Protein AF-A0A661NWS9-F1 (afdb_monomer_lite)

Foldseek 3Di:
DEAEFECADPVRHGDALVVRVVSVVVCLVVVDAHYEYEHAQRAQAQAPDAHPVRAEHEYEYENYHEQARANPEARYEYAYPEEYAYNHNHQPAHYEYHHLYEYYAQACPLHAAHEYFHNAEYEAQHLANQAYDPVYHGYEYEHCAAYAHQHNALAAEHEYEQQRPPPAPPQARYHAAYNHNHAFYKYKYFAHHDRYDPQKDKAQDDPVNLVVCLVVVCVSCVSNVNNVCNVVSNPSVRMIMIGGDHPVVVVVVVVVDDDPVCCVVPPQPVCPHPPRD

Radius of gyration: 21.02 Å; chains: 1; bounding box: 58×48×51 Å

Secondary structure (DSSP, 8-state):
-EEEEESB-TTSPBPPHHHHHHHHHHHHHTT--EEEEE-SS-SSTTSS---TT-PPPEEEEES--TTTTTTPBTT-EEEESS-B-TTTTTT-EEEEEEESS-B-TTTTTT--EEEEEESS-B-TTTTTT----TTSPPPEEEESS---TTTTTT-EEEEEEE--TT-TTSS-SSPTTTTTT--EEEEEEES------TTEEEEE--HHHHHHHHHHHHHHHHHTT-GGGHHHHT-GGGEEEEEEPPHHHHHHHHTTSPPHHHHIIIIITTTTGGG--

Structure (mmCIF, N/CA/C/O backbone):
data_AF-A0A661NWS9-F1
#
_entry.id   AF-A0A661NWS9-F1
#
loop_
_atom_site.group_PDB
_atom_site.id
_atom_site.type_symbol
_atom_site.label_atom_id
_atom_site.label_alt_id
_atom_site.label_comp_id
_atom_site.label_asym_id
_atom_site.label_entity_id
_atom_site.label_seq_id
_atom_site.pdbx_PDB_ins_code
_atom_site.Cartn_x
_atom_site.Cartn_y
_atom_site.Cartn_z
_atom_site.occupancy
_atom_site.B_iso_or_equiv
_atom_site.auth_seq_id
_atom_site.auth_comp_id
_atom_site.auth_asym_id
_atom_site.auth_atom_id
_atom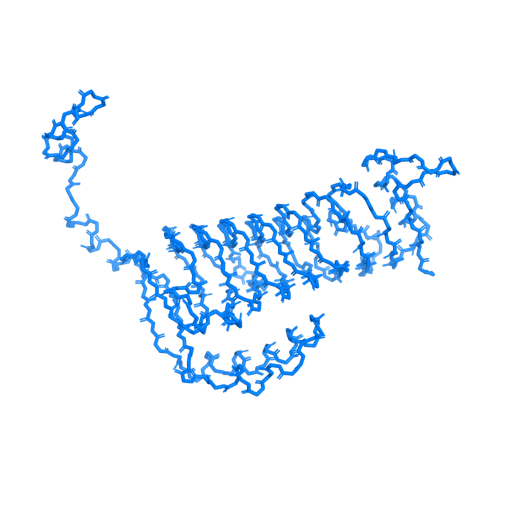_site.pdbx_PDB_model_num
ATOM 1 N N . MET A 1 1 ? -17.460 -9.041 21.454 1.00 76.25 1 MET A N 1
ATOM 2 C CA . MET A 1 1 ? -18.482 -8.194 20.793 1.00 76.25 1 MET A CA 1
ATOM 3 C C . MET A 1 1 ? -17.717 -7.182 19.938 1.00 76.25 1 MET A C 1
ATOM 5 O O . MET A 1 1 ? -16.500 -7.270 19.906 1.00 76.25 1 MET A O 1
ATOM 9 N N . THR A 1 2 ? -18.353 -6.284 19.183 1.00 93.25 2 THR A N 1
ATOM 10 C CA . THR A 1 2 ? -17.597 -5.212 18.501 1.00 93.25 2 THR A CA 1
ATOM 11 C C . THR A 1 2 ? -17.489 -4.011 19.434 1.00 93.25 2 THR A C 1
ATOM 13 O O . THR A 1 2 ? -18.512 -3.439 19.819 1.00 93.25 2 THR A O 1
ATOM 16 N N . ALA A 1 3 ? -16.269 -3.632 19.811 1.00 97.00 3 ALA A N 1
ATOM 17 C CA . ALA A 1 3 ? -16.003 -2.470 20.647 1.00 97.00 3 ALA A CA 1
ATOM 18 C C . ALA A 1 3 ? -16.140 -1.185 19.820 1.00 97.00 3 ALA A C 1
ATOM 20 O O . ALA A 1 3 ? -15.437 -0.993 18.829 1.00 97.00 3 ALA A O 1
ATOM 21 N N . LYS A 1 4 ? -17.043 -0.291 20.228 1.00 98.12 4 LYS A N 1
ATOM 22 C CA . LYS A 1 4 ? -17.257 1.003 19.566 1.00 98.12 4 LYS A CA 1
ATOM 23 C C . LYS A 1 4 ? -16.515 2.096 20.320 1.00 98.12 4 LYS A C 1
ATOM 25 O O . LYS A 1 4 ? -16.783 2.308 21.499 1.00 98.12 4 LYS A O 1
ATOM 30 N N . ILE A 1 5 ? -15.606 2.783 19.639 1.00 97.88 5 ILE A N 1
ATOM 31 C CA . ILE A 1 5 ? -14.746 3.819 20.216 1.00 97.88 5 ILE A CA 1
ATOM 32 C C . ILE A 1 5 ? -14.924 5.109 19.417 1.00 97.88 5 ILE A C 1
ATOM 34 O O . ILE A 1 5 ? -14.807 5.128 18.189 1.00 97.88 5 ILE A O 1
ATOM 38 N N . SER A 1 6 ? -15.215 6.197 20.127 1.00 98.06 6 SER A N 1
ATOM 39 C CA . SER A 1 6 ? -15.390 7.526 19.545 1.00 98.06 6 SER A CA 1
ATOM 40 C C . SER A 1 6 ? -14.208 8.416 19.899 1.00 98.06 6 SER A C 1
ATOM 42 O O . SER A 1 6 ? -13.794 8.501 21.052 1.00 98.06 6 SER A O 1
ATOM 44 N N . GLY A 1 7 ? -13.705 9.144 18.909 1.00 98.06 7 GLY A N 1
ATOM 45 C CA . GLY A 1 7 ? -12.737 10.223 19.070 1.00 98.06 7 GLY A CA 1
ATOM 46 C C . GLY A 1 7 ? -13.323 11.507 19.659 1.00 98.06 7 GLY A C 1
ATOM 47 O O . GLY A 1 7 ? -12.673 12.547 19.581 1.00 98.06 7 GLY A O 1
ATOM 48 N N . PHE A 1 8 ? -14.531 11.451 20.218 1.00 98.25 8 PHE A N 1
ATOM 49 C CA . PHE A 1 8 ? -15.234 12.564 20.846 1.00 98.25 8 PHE A CA 1
ATOM 50 C C . PHE A 1 8 ? -15.777 12.129 22.205 1.00 98.25 8 PHE A C 1
ATOM 52 O O . PHE A 1 8 ? -16.250 11.000 22.345 1.00 98.25 8 PHE A O 1
ATOM 59 N N . ASN A 1 9 ? -15.723 13.025 23.188 1.00 96.56 9 ASN A N 1
ATOM 60 C CA . ASN A 1 9 ? -16.345 12.816 24.496 1.00 96.56 9 ASN A CA 1
ATOM 61 C C . ASN A 1 9 ? -17.853 13.140 24.477 1.00 96.56 9 ASN A C 1
ATOM 63 O O . ASN A 1 9 ? -18.394 13.562 23.454 1.00 96.56 9 ASN A O 1
ATOM 67 N N . ASP A 1 10 ? -18.523 12.998 25.625 1.00 94.94 10 ASP A N 1
ATOM 68 C CA . ASP A 1 10 ? -19.970 13.239 25.770 1.00 94.94 10 ASP A CA 1
ATOM 69 C C . ASP A 1 10 ? -20.393 14.687 25.458 1.00 94.94 10 ASP A C 1
ATOM 71 O O . ASP A 1 10 ? -21.530 14.939 25.064 1.00 94.94 10 ASP A O 1
ATOM 75 N N . SER A 1 11 ? -19.465 15.642 25.575 1.00 96.69 11 SER A N 1
ATOM 76 C CA . SER A 1 11 ? -19.661 17.048 25.191 1.00 96.69 11 SER A CA 1
ATOM 77 C C . SER A 1 11 ? -19.366 17.310 23.708 1.00 96.69 11 SER A C 1
ATOM 79 O O . SER A 1 11 ? -19.298 18.466 23.290 1.00 96.69 11 SER A O 1
ATOM 81 N N . ASN A 1 12 ? -19.166 16.257 22.911 1.00 95.94 12 ASN A N 1
ATOM 82 C CA . ASN A 1 12 ? -18.813 16.300 21.492 1.00 95.94 12 ASN A CA 1
ATOM 83 C C . ASN A 1 12 ? -17.495 17.045 21.193 1.00 95.94 12 ASN A C 1
ATOM 85 O O . ASN A 1 12 ? -17.317 17.635 20.127 1.00 95.94 12 ASN A O 1
ATOM 89 N N . ILE A 1 13 ? -16.556 17.028 22.141 1.00 97.56 13 ILE A N 1
ATOM 90 C CA . ILE A 1 13 ? -15.220 17.612 21.989 1.00 97.56 13 ILE A CA 1
ATOM 91 C C . ILE A 1 13 ? -14.255 16.500 21.579 1.00 97.56 13 ILE A C 1
ATOM 93 O O . ILE A 1 13 ? -14.247 15.430 22.191 1.00 97.56 13 ILE A O 1
ATOM 97 N N . ARG A 1 14 ? -13.435 16.758 20.549 1.00 98.06 14 ARG A N 1
ATOM 98 C CA . ARG A 1 14 ? -12.400 15.823 20.090 1.00 98.06 14 ARG A CA 1
ATOM 99 C C . ARG A 1 14 ? -11.437 15.518 21.240 1.00 98.06 14 ARG A C 1
ATOM 101 O O . ARG A 1 14 ? -10.819 16.438 21.775 1.00 98.06 14 ARG A O 1
ATOM 108 N N . ILE A 1 15 ? -11.285 14.243 21.578 1.00 98.56 15 ILE A N 1
ATOM 109 C CA . ILE A 1 15 ? -10.311 13.801 22.584 1.00 98.56 15 ILE A CA 1
ATOM 110 C C . ILE A 1 15 ? -8.887 13.820 22.008 1.00 98.56 15 ILE A C 1
ATOM 112 O O . ILE A 1 15 ? -8.659 14.098 20.827 1.00 98.56 15 ILE A O 1
ATOM 116 N N . SER A 1 16 ? -7.885 13.580 22.841 1.00 98.38 16 SER A N 1
ATOM 117 C CA . SER A 1 16 ? -6.510 13.407 22.374 1.00 98.38 16 SER A CA 1
ATOM 118 C C . SER A 1 16 ? -6.312 12.038 21.709 1.00 98.38 16 SER A C 1
ATOM 120 O O . SER A 1 16 ? -7.032 11.074 21.970 1.00 98.38 16 SER A O 1
ATOM 122 N N . THR A 1 17 ? -5.276 11.916 20.869 1.00 97.81 17 THR A N 1
ATOM 123 C CA . THR A 1 17 ? -4.879 10.610 20.309 1.00 97.81 17 THR A CA 1
ATOM 124 C C . THR A 1 17 ? -4.539 9.628 21.426 1.00 97.81 17 THR A C 1
ATOM 126 O O . THR A 1 17 ? -4.932 8.471 21.354 1.00 97.81 17 THR A O 1
ATOM 129 N N . GLN A 1 18 ? -3.868 10.094 22.482 1.00 97.50 18 GLN A N 1
ATOM 130 C CA . GLN A 1 18 ? -3.517 9.265 23.631 1.00 97.50 18 GLN A CA 1
ATOM 131 C C . GLN A 1 18 ? -4.758 8.653 24.289 1.00 97.50 18 GLN A C 1
ATOM 133 O O . GLN A 1 18 ? -4.789 7.443 24.498 1.00 97.50 18 GLN A O 1
ATOM 138 N N . GLU A 1 19 ? -5.780 9.460 24.575 1.00 98.12 19 GLU A N 1
ATOM 139 C CA . GLU A 1 19 ? -7.020 8.980 25.194 1.00 98.12 19 GLU A CA 1
ATOM 140 C C . GLU A 1 19 ? -7.738 7.963 24.301 1.00 98.12 19 GLU A C 1
ATOM 142 O O . GLU A 1 19 ? -8.195 6.933 24.795 1.00 98.12 19 GLU A O 1
ATOM 147 N N . LEU A 1 20 ? -7.792 8.195 22.984 1.00 98.25 20 LEU A N 1
ATOM 148 C CA . LEU A 1 20 ? -8.391 7.239 22.050 1.00 98.25 20 LEU A CA 1
ATOM 149 C C . LEU A 1 20 ? -7.636 5.900 22.039 1.00 98.25 20 LEU A C 1
ATOM 151 O O . LEU A 1 20 ? -8.261 4.844 22.117 1.00 98.25 20 LEU A O 1
ATOM 155 N N . LEU A 1 21 ? -6.301 5.922 21.983 1.00 97.31 21 LEU A N 1
ATOM 156 C CA . LEU A 1 21 ? -5.497 4.695 22.011 1.00 97.31 21 LEU A CA 1
ATOM 157 C C . LEU A 1 21 ? -5.624 3.971 23.364 1.00 97.31 21 LEU A C 1
ATOM 159 O O . LEU A 1 21 ? -5.704 2.746 23.396 1.00 97.31 21 LEU A O 1
ATOM 163 N N . GLN A 1 22 ? -5.716 4.703 24.479 1.00 96.94 22 GLN A N 1
ATOM 164 C CA . GLN A 1 22 ? -5.973 4.121 25.803 1.00 96.94 22 GLN A CA 1
ATOM 165 C C . GLN A 1 22 ? -7.332 3.418 25.872 1.00 96.94 22 GLN A C 1
ATOM 167 O O . GLN A 1 22 ? -7.424 2.339 26.456 1.00 96.94 22 GLN A O 1
ATOM 172 N N . GLN A 1 23 ? -8.374 3.967 25.241 1.00 97.50 23 GLN A N 1
ATOM 173 C CA . GLN A 1 23 ? -9.671 3.287 25.144 1.00 97.50 23 GLN A CA 1
ATOM 174 C C . GLN A 1 23 ? -9.569 1.963 24.373 1.00 97.50 23 GLN A C 1
ATOM 176 O O . GLN A 1 23 ? -10.206 0.986 24.768 1.00 97.50 23 GLN A O 1
ATOM 181 N N . ILE A 1 24 ? -8.741 1.904 23.321 1.00 96.94 24 ILE A N 1
ATOM 182 C CA . ILE A 1 24 ? -8.471 0.658 22.586 1.00 96.94 24 ILE A CA 1
ATOM 183 C C . ILE A 1 24 ? -7.787 -0.358 23.506 1.00 96.94 24 ILE A C 1
ATOM 185 O O . ILE A 1 24 ? -8.258 -1.489 23.591 1.00 96.94 24 ILE A O 1
ATOM 189 N N . TYR A 1 25 ? -6.745 0.038 24.246 1.00 95.88 25 TYR A N 1
ATOM 190 C CA . TYR A 1 25 ? -6.071 -0.852 25.202 1.00 95.88 25 TYR A CA 1
ATOM 191 C C . TYR A 1 25 ? -7.019 -1.388 26.280 1.00 95.88 25 TYR A C 1
ATOM 193 O O . TYR A 1 25 ? -7.064 -2.591 26.506 1.00 95.88 25 TYR A O 1
ATOM 201 N N . VAL A 1 26 ? -7.859 -0.536 26.873 1.00 95.94 26 VAL A N 1
ATOM 202 C CA . VAL A 1 26 ? -8.853 -0.972 27.872 1.00 95.94 26 VAL A CA 1
ATOM 203 C C . VAL A 1 26 ? -9.847 -1.985 27.292 1.00 95.94 26 VAL A C 1
ATOM 205 O O . VAL A 1 26 ? -10.318 -2.869 28.006 1.00 95.94 26 VAL A O 1
ATOM 208 N N . ALA A 1 27 ? -10.209 -1.861 26.015 1.00 95.69 27 ALA A N 1
ATOM 209 C CA . ALA A 1 27 ? -11.067 -2.832 25.342 1.00 95.69 27 ALA A CA 1
ATOM 210 C C . ALA A 1 27 ? -10.315 -4.133 24.995 1.00 95.69 27 ALA A C 1
ATOM 212 O O . ALA A 1 27 ? -10.878 -5.215 25.169 1.00 95.69 27 ALA A O 1
ATOM 213 N N . LEU A 1 28 ? -9.041 -4.053 24.598 1.00 94.44 28 LEU A N 1
ATOM 214 C CA . LEU A 1 28 ? -8.170 -5.221 24.409 1.00 94.44 28 LEU A CA 1
ATOM 215 C C . LEU A 1 28 ? -8.000 -6.019 25.711 1.00 94.44 28 LEU A C 1
ATOM 217 O O . LEU A 1 28 ? -8.129 -7.241 25.687 1.00 94.44 28 LEU A O 1
ATOM 221 N N . ASP A 1 29 ? -7.809 -5.347 26.849 1.00 93.62 29 ASP A N 1
ATOM 222 C CA . ASP A 1 29 ? -7.688 -5.979 28.175 1.00 93.62 29 ASP A CA 1
ATOM 223 C C . ASP A 1 29 ? -8.970 -6.716 28.599 1.00 93.62 29 ASP A C 1
ATOM 225 O O . ASP A 1 29 ? -8.935 -7.652 29.396 1.00 93.62 29 ASP A O 1
ATOM 229 N N . LYS A 1 30 ? -10.120 -6.324 28.035 1.00 93.69 30 LYS A N 1
ATOM 230 C CA . LYS A 1 30 ? -11.408 -7.020 28.201 1.00 93.69 30 LYS A CA 1
ATOM 231 C C . LYS A 1 30 ? -11.586 -8.193 27.230 1.00 93.69 30 LYS A C 1
ATOM 233 O O . LYS A 1 30 ? -12.624 -8.851 27.262 1.00 93.69 30 LYS A O 1
ATOM 238 N N . GLY A 1 31 ? -10.598 -8.460 26.377 1.00 93.94 31 GLY A N 1
ATOM 239 C CA . GLY A 1 31 ? -10.608 -9.536 25.389 1.00 93.94 31 GLY A CA 1
ATOM 240 C C . GLY A 1 31 ? -11.311 -9.189 24.075 1.00 93.94 31 GLY A C 1
ATOM 241 O O . GLY A 1 31 ? -11.613 -10.099 23.298 1.00 93.94 31 GLY A O 1
ATOM 242 N N . GLU A 1 32 ? -11.595 -7.910 23.808 1.00 96.06 32 GLU A N 1
ATOM 243 C CA . GLU A 1 32 ? -12.202 -7.504 22.538 1.00 96.06 32 GLU A CA 1
ATOM 244 C C . GLU A 1 32 ? -11.194 -7.618 21.387 1.00 96.06 32 GLU A C 1
ATOM 246 O O . GLU A 1 32 ? -10.009 -7.327 21.532 1.00 96.06 32 GLU A O 1
ATOM 251 N N . THR A 1 33 ? -11.678 -8.060 20.227 1.00 96.50 33 THR A N 1
ATOM 252 C CA . THR A 1 33 ? -10.853 -8.318 19.030 1.00 96.50 33 THR A CA 1
ATOM 253 C C . THR A 1 33 ? -11.397 -7.651 17.768 1.00 96.50 33 THR A C 1
ATOM 255 O O . THR A 1 33 ? -10.708 -7.626 16.754 1.00 96.50 33 THR A O 1
ATOM 258 N N . ASP A 1 34 ? -12.601 -7.076 17.818 1.00 97.75 34 ASP A N 1
ATOM 259 C CA . ASP A 1 34 ? -13.213 -6.323 16.720 1.00 97.75 34 ASP A CA 1
ATOM 260 C C . ASP A 1 34 ? -13.551 -4.907 17.210 1.00 97.75 34 ASP A C 1
ATOM 262 O O . ASP A 1 34 ? -14.196 -4.742 18.249 1.00 97.75 34 ASP A O 1
ATOM 266 N N . PHE A 1 35 ? -13.107 -3.893 16.470 1.00 98.38 35 PHE A N 1
ATOM 267 C CA . PHE A 1 35 ? -13.199 -2.483 16.825 1.00 98.38 35 PHE A CA 1
ATOM 268 C C . PHE A 1 35 ? -13.837 -1.666 15.701 1.00 98.38 35 PHE A C 1
ATOM 270 O O . PHE A 1 35 ? -13.399 -1.706 14.551 1.00 98.38 35 PHE A O 1
ATOM 277 N N . GLU A 1 36 ? -14.810 -0.833 16.054 1.00 98.62 36 GLU A N 1
ATOM 278 C CA . GLU A 1 36 ? -15.332 0.247 15.218 1.00 98.62 36 GLU A CA 1
ATOM 279 C C . GLU A 1 36 ? -14.882 1.587 15.800 1.00 98.62 36 GLU A C 1
ATOM 281 O O . GLU A 1 36 ? -15.259 1.949 16.915 1.00 98.62 36 GLU A O 1
ATOM 286 N N . ILE A 1 37 ? -14.070 2.326 15.046 1.00 98.44 37 ILE A N 1
ATOM 287 C CA . ILE A 1 37 ? -13.422 3.553 15.507 1.00 98.44 37 ILE A CA 1
ATOM 288 C C . ILE A 1 37 ? -13.876 4.731 14.651 1.00 98.44 37 ILE A C 1
ATOM 290 O O . ILE A 1 37 ? -13.548 4.831 13.463 1.00 98.44 37 ILE A O 1
ATOM 294 N N . LEU A 1 38 ? -14.583 5.670 15.276 1.00 98.50 38 LEU A N 1
ATOM 295 C CA . LEU A 1 38 ? -14.854 6.982 14.698 1.00 98.50 38 LEU A CA 1
ATOM 296 C C . LEU A 1 38 ? -13.746 7.946 15.121 1.00 98.50 38 LEU A C 1
ATOM 298 O O . LEU A 1 38 ? -13.754 8.448 16.240 1.00 98.50 38 LEU A O 1
ATOM 302 N N . SER A 1 39 ? -12.785 8.205 14.238 1.00 98.06 39 SER A N 1
ATOM 303 C CA . SER A 1 39 ? -11.690 9.141 14.494 1.00 98.06 39 SER A CA 1
ATOM 304 C C . SER A 1 39 ? -11.991 10.537 13.928 1.00 98.06 39 SER A C 1
ATOM 306 O O . SER A 1 39 ? -13.020 10.783 13.299 1.00 98.06 39 SER A O 1
ATOM 308 N N . SER A 1 40 ? -11.081 11.471 14.192 1.00 97.50 40 SER A N 1
ATOM 309 C CA . SER A 1 40 ? -11.045 12.820 13.629 1.00 97.50 40 SER A CA 1
ATOM 310 C C . SER A 1 40 ? -9.582 13.260 13.552 1.00 97.50 40 SER A C 1
ATOM 312 O O . SER A 1 40 ? -9.150 14.190 14.239 1.00 97.50 40 SER A O 1
ATOM 314 N N . GLY A 1 41 ? -8.780 12.511 12.794 1.00 97.38 41 GLY A N 1
ATOM 315 C CA . GLY A 1 41 ? -7.343 12.747 12.676 1.00 97.38 41 GLY A CA 1
ATOM 316 C C . GLY A 1 41 ? -6.527 12.249 13.873 1.00 97.38 41 GLY A C 1
ATOM 317 O O . GLY A 1 41 ? -5.508 12.848 14.194 1.00 97.38 41 GLY A O 1
ATOM 318 N N . HIS A 1 42 ? -6.965 11.210 14.591 1.00 98.38 42 HIS A N 1
ATOM 319 C CA . HIS A 1 42 ? -6.118 10.539 15.592 1.00 98.38 42 HIS A CA 1
ATOM 320 C C . HIS A 1 42 ? -5.148 9.578 14.902 1.00 98.38 42 HIS A C 1
ATOM 322 O O . HIS A 1 42 ? -5.532 8.885 13.959 1.00 98.38 42 HIS A O 1
ATOM 328 N N . HIS A 1 43 ? -3.898 9.571 15.352 1.00 96.94 43 HIS A N 1
ATOM 329 C CA . HIS A 1 43 ? -2.793 8.873 14.693 1.00 96.94 43 HIS A CA 1
ATOM 330 C C . HIS A 1 43 ? -2.674 7.423 15.185 1.00 96.94 43 HIS A C 1
ATOM 332 O O . HIS A 1 43 ? -3.201 7.095 16.246 1.00 96.94 43 HIS A O 1
ATOM 338 N N . ASP A 1 44 ? -1.948 6.588 14.437 1.00 96.00 44 ASP A N 1
ATOM 339 C CA . ASP A 1 44 ? -1.467 5.261 14.880 1.00 96.00 44 ASP A CA 1
ATOM 340 C C . ASP A 1 44 ? -2.562 4.217 15.203 1.00 96.00 44 ASP A C 1
ATOM 342 O O . ASP A 1 44 ? -2.336 3.202 15.860 1.00 96.00 44 ASP A O 1
ATOM 346 N N . ILE A 1 45 ? -3.790 4.449 14.728 1.00 97.31 45 ILE A N 1
ATOM 347 C CA . ILE A 1 45 ? -4.910 3.525 14.942 1.00 97.31 45 ILE A CA 1
ATOM 348 C C . ILE A 1 45 ? -4.670 2.217 14.181 1.00 97.31 45 ILE A C 1
ATOM 350 O O . ILE A 1 45 ? -4.309 2.231 13.005 1.00 97.31 45 ILE A O 1
ATOM 354 N N . GLY A 1 46 ? -4.944 1.086 14.837 1.00 90.62 46 GLY A N 1
ATOM 355 C CA . GLY A 1 46 ? -4.845 -0.248 14.239 1.00 90.62 46 GLY A CA 1
ATOM 356 C C . GLY A 1 46 ? -3.410 -0.738 14.032 1.00 90.62 46 GLY A C 1
ATOM 357 O O . GLY A 1 46 ? -3.226 -1.785 13.423 1.00 90.62 46 GLY A O 1
ATOM 358 N N . GLY A 1 47 ? -2.418 0.019 14.514 1.00 83.38 47 GLY A N 1
ATOM 359 C CA . GLY A 1 47 ? -1.001 -0.258 14.341 1.00 83.38 47 GLY A CA 1
ATOM 360 C C . GLY A 1 47 ? -0.440 -1.352 15.264 1.00 83.38 47 GLY A C 1
ATOM 361 O O . GLY A 1 47 ? -0.798 -2.519 15.091 1.00 83.38 47 GLY A O 1
ATOM 362 N N . PRO A 1 48 ? 0.413 -1.025 16.258 1.00 85.31 48 PRO A N 1
ATOM 363 C CA . PRO A 1 48 ? 1.153 -2.006 17.066 1.00 85.31 48 PRO A CA 1
ATOM 364 C C . PRO A 1 48 ? 0.289 -2.717 18.129 1.00 85.31 48 PRO A C 1
ATOM 366 O O . PRO A 1 48 ? 0.770 -3.075 19.206 1.00 85.31 48 PRO A O 1
ATOM 369 N N . PHE A 1 49 ? -1.004 -2.908 17.863 1.00 92.19 49 PHE A N 1
ATOM 370 C CA . PHE A 1 49 ? -1.909 -3.615 18.759 1.00 92.19 49 PHE A CA 1
ATOM 371 C C . PHE A 1 49 ? -1.794 -5.129 18.569 1.00 92.19 49 PHE A C 1
ATOM 373 O O . PHE A 1 49 ? -1.763 -5.644 17.451 1.00 92.19 49 PHE A O 1
ATOM 380 N N . TRP A 1 50 ? -1.791 -5.849 19.684 1.00 90.44 50 TRP A N 1
ATOM 381 C CA . TRP A 1 50 ? -1.797 -7.305 19.745 1.00 90.44 50 TRP A CA 1
ATOM 382 C C . TRP A 1 50 ? -2.700 -7.750 20.896 1.00 90.44 50 TRP A C 1
ATOM 384 O O . TRP A 1 50 ? -2.934 -6.993 21.839 1.00 90.44 50 TRP A O 1
ATOM 394 N N . SER A 1 51 ? -3.226 -8.969 20.816 1.00 87.25 51 SER A N 1
ATOM 395 C CA . SER A 1 51 ? -3.922 -9.596 21.940 1.00 87.25 51 SER A CA 1
ATOM 396 C C . SER A 1 51 ? -2.991 -10.575 22.648 1.00 87.25 51 SER A C 1
ATOM 398 O O . SER A 1 51 ? -2.194 -11.256 22.002 1.00 87.25 51 SER A O 1
ATOM 400 N N . VAL A 1 52 ? -3.123 -10.687 23.973 1.00 83.25 52 VAL A N 1
ATOM 401 C CA . VAL A 1 52 ? -2.281 -11.571 24.802 1.00 83.25 52 VAL A CA 1
ATOM 402 C C . VAL A 1 52 ? -2.324 -13.027 24.327 1.00 83.25 52 VAL A C 1
ATOM 404 O O . VAL A 1 52 ? -1.322 -13.733 24.371 1.00 83.25 52 VAL A O 1
ATOM 407 N N . GLU A 1 53 ? -3.475 -13.461 23.817 1.00 83.50 53 GLU A N 1
ATOM 408 C CA . GLU A 1 53 ? -3.704 -14.818 23.313 1.00 83.50 53 GLU A CA 1
ATOM 409 C C . GLU A 1 53 ? -3.324 -14.999 21.830 1.00 83.50 53 GLU A C 1
ATOM 411 O O . GLU A 1 53 ? -3.567 -16.062 21.263 1.00 83.50 53 GLU A O 1
ATOM 416 N N . GLY A 1 54 ? -2.773 -13.973 21.169 1.00 85.69 54 GLY A N 1
ATOM 417 C CA . GLY A 1 54 ? -2.406 -14.020 19.748 1.00 85.69 54 GLY A CA 1
ATOM 418 C C . GLY A 1 54 ? -3.602 -14.090 18.790 1.00 85.69 54 GLY A C 1
ATOM 419 O O . GLY A 1 54 ? -3.449 -14.453 17.626 1.00 85.69 54 GLY A O 1
ATOM 420 N N . LYS A 1 55 ? -4.806 -13.756 19.266 1.00 91.50 55 LYS A N 1
ATOM 421 C CA . LYS A 1 55 ? -6.011 -13.650 18.441 1.00 91.50 55 LYS A CA 1
ATOM 422 C C . LYS A 1 55 ? -5.878 -12.494 17.437 1.00 91.50 55 LYS A C 1
ATOM 424 O O . LYS A 1 55 ? -5.520 -11.388 17.860 1.00 91.50 55 LYS A O 1
ATOM 429 N N . PRO A 1 56 ? -6.231 -12.723 16.158 1.00 94.12 56 PRO A N 1
ATOM 430 C CA . PRO A 1 56 ? -6.348 -11.680 15.144 1.00 94.12 56 PRO A CA 1
ATOM 431 C C . PRO A 1 56 ? -7.220 -10.512 15.601 1.00 94.12 56 PRO A C 1
ATOM 433 O O . PRO A 1 56 ? -8.303 -10.726 16.151 1.00 94.12 56 PRO A O 1
ATOM 436 N N . LEU A 1 57 ? -6.768 -9.287 15.339 1.00 97.12 57 LEU A N 1
ATOM 437 C CA . LEU A 1 57 ? -7.538 -8.073 15.596 1.00 97.12 57 LEU A CA 1
ATOM 438 C C . LEU A 1 57 ? -8.137 -7.524 14.305 1.00 97.12 57 LEU A C 1
ATOM 440 O O . LEU A 1 57 ? -7.490 -7.521 13.258 1.00 97.12 57 LEU A O 1
ATOM 444 N N . LYS A 1 58 ? -9.356 -6.997 14.390 1.00 98.06 58 LYS A N 1
ATOM 445 C CA . LYS A 1 58 ? -10.034 -6.320 13.290 1.00 98.06 58 LYS A CA 1
ATOM 446 C C . LYS A 1 58 ? -10.397 -4.895 13.673 1.00 98.06 58 LYS A C 1
ATOM 448 O O . LYS A 1 58 ? -11.108 -4.676 14.645 1.00 98.06 58 LYS A O 1
ATOM 453 N N . PHE A 1 59 ? -9.974 -3.932 12.865 1.00 98.56 59 PHE A N 1
ATOM 454 C CA . PHE A 1 59 ? -10.296 -2.520 13.043 1.00 98.56 59 PHE A CA 1
ATOM 455 C C . PHE A 1 59 ? -11.076 -2.004 11.836 1.00 98.56 59 PHE A C 1
ATOM 457 O O . PHE A 1 59 ? -10.647 -2.180 10.701 1.00 98.56 59 PHE A O 1
ATOM 464 N N . ARG A 1 60 ? -12.201 -1.327 12.066 1.00 98.69 60 ARG A N 1
ATOM 465 C CA . ARG A 1 60 ? -12.915 -0.515 11.071 1.00 98.69 60 ARG A CA 1
ATOM 466 C C . ARG A 1 60 ? -12.811 0.945 11.489 1.00 98.69 60 ARG A C 1
ATOM 468 O O . ARG A 1 60 ? -13.331 1.318 12.537 1.00 98.69 60 ARG A O 1
ATOM 475 N N . VAL A 1 61 ? -12.126 1.765 10.702 1.00 98.69 61 VAL A N 1
ATOM 476 C CA . VAL A 1 61 ? -11.711 3.119 11.088 1.00 98.69 61 VAL A CA 1
ATOM 477 C C . VAL A 1 61 ? -12.280 4.151 10.119 1.00 98.69 61 VAL A C 1
ATOM 479 O O . VAL A 1 61 ? -12.149 4.008 8.906 1.00 98.69 61 VAL A O 1
ATOM 482 N N . LYS A 1 62 ? -12.872 5.224 10.646 1.00 98.62 62 LYS A N 1
ATOM 483 C CA . LYS A 1 62 ? -13.282 6.414 9.878 1.00 98.62 62 LYS A CA 1
ATOM 484 C C . LYS A 1 62 ? -12.423 7.614 10.250 1.00 98.62 62 LYS A C 1
ATOM 486 O O . LYS A 1 62 ? -12.155 7.816 11.431 1.00 98.62 62 LYS A O 1
ATOM 491 N N . ASN A 1 63 ? -12.050 8.424 9.258 1.00 98.12 63 ASN A N 1
ATOM 492 C CA . ASN A 1 63 ? -11.282 9.672 9.408 1.00 98.12 63 ASN A CA 1
ATOM 493 C C . ASN A 1 63 ? -9.988 9.539 10.250 1.00 98.12 63 ASN A C 1
ATOM 495 O O . ASN A 1 63 ? -9.798 10.304 11.208 1.00 98.12 63 ASN A O 1
ATOM 499 N N . PRO A 1 64 ? -9.105 8.561 9.962 1.00 98.25 64 PRO A N 1
ATOM 500 C CA . PRO A 1 64 ? -7.852 8.419 10.694 1.00 98.25 64 PRO A CA 1
ATOM 501 C C . PRO A 1 64 ? -6.903 9.598 10.442 1.00 98.25 64 PRO A C 1
ATOM 503 O O . PRO A 1 64 ? -7.003 10.312 9.446 1.00 98.25 64 PRO A O 1
ATOM 506 N N . GLY A 1 65 ? -5.960 9.788 11.360 1.00 98.12 65 GLY A N 1
ATOM 507 C CA . GLY A 1 65 ? -4.789 10.634 11.158 1.00 98.12 65 GLY A CA 1
ATOM 508 C C . GLY A 1 65 ? -3.611 9.848 10.582 1.00 98.12 65 GLY A C 1
ATOM 509 O O . GLY A 1 65 ? -3.780 8.754 10.043 1.00 98.12 65 GLY A O 1
ATOM 510 N N . GLN A 1 66 ? -2.410 10.423 10.680 1.00 97.62 66 GLN A N 1
ATOM 511 C CA . GLN A 1 66 ? -1.183 9.808 10.160 1.00 97.62 66 GLN A CA 1
ATOM 512 C C . GLN A 1 66 ? -0.917 8.439 10.795 1.00 97.62 66 GLN A C 1
ATOM 514 O O . GLN A 1 66 ? -1.304 8.191 11.942 1.00 97.62 66 GLN A O 1
ATOM 519 N N . ARG A 1 67 ? -0.198 7.574 10.070 1.00 97.69 67 ARG A N 1
ATOM 520 C CA . ARG A 1 67 ? 0.295 6.278 10.579 1.00 97.69 67 ARG A CA 1
ATOM 521 C C . ARG A 1 67 ? -0.778 5.253 10.940 1.00 97.69 67 ARG A C 1
ATOM 523 O O . ARG A 1 67 ? -0.534 4.353 11.734 1.00 97.69 67 ARG A O 1
ATOM 530 N N . VAL A 1 68 ? -1.969 5.346 10.359 1.00 98.31 68 VAL A N 1
ATOM 531 C CA . VAL A 1 68 ? -2.952 4.260 10.486 1.00 98.31 68 VAL A CA 1
ATOM 532 C C . VAL A 1 68 ? -2.354 2.937 9.988 1.00 98.31 68 VAL A C 1
ATOM 534 O O . VAL A 1 68 ? -1.740 2.885 8.921 1.00 98.31 68 VAL A O 1
ATOM 537 N N . GLY A 1 69 ? -2.494 1.880 10.787 1.00 97.62 69 GLY A N 1
ATOM 538 C CA . GLY A 1 69 ? -1.920 0.563 10.503 1.00 97.62 69 GLY A CA 1
ATOM 539 C C . GLY A 1 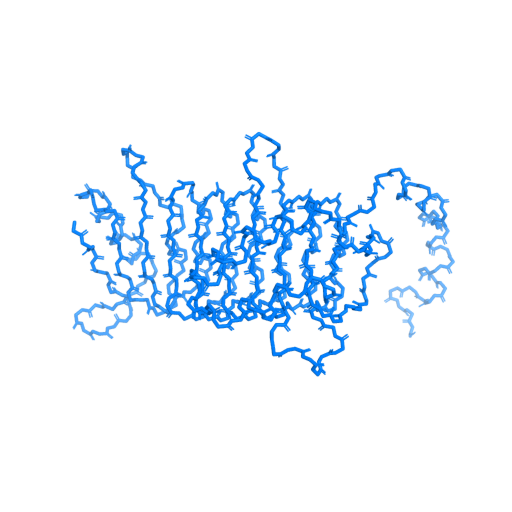69 ? -0.387 0.493 10.543 1.00 97.62 69 GLY A C 1
ATOM 540 O O . GLY A 1 69 ? 0.177 -0.468 10.019 1.00 97.62 69 GLY A O 1
ATOM 541 N N . ALA A 1 70 ? 0.307 1.484 11.114 1.00 96.75 70 ALA A N 1
ATOM 542 C CA . ALA A 1 70 ? 1.759 1.414 11.257 1.00 96.75 70 ALA A CA 1
ATOM 543 C C . ALA A 1 70 ? 2.178 0.273 12.197 1.00 96.75 70 ALA A C 1
ATOM 545 O O . ALA A 1 70 ? 1.509 0.017 13.188 1.00 96.75 70 ALA A O 1
ATOM 546 N N . PHE A 1 71 ? 3.275 -0.427 11.911 1.00 96.62 71 PHE A N 1
ATOM 547 C CA . PHE A 1 71 ? 3.686 -1.628 12.661 1.00 96.62 71 PHE A CA 1
ATOM 548 C C . PHE A 1 71 ? 2.620 -2.738 12.709 1.00 96.62 71 PHE A C 1
ATOM 550 O O . PHE A 1 71 ? 2.595 -3.536 13.647 1.00 96.62 71 PHE A O 1
ATOM 557 N N . GLY A 1 72 ? 1.731 -2.796 11.712 1.00 96.06 72 GLY A N 1
ATOM 558 C CA . GLY A 1 72 ? 0.677 -3.803 11.644 1.00 96.06 72 GLY A CA 1
ATOM 559 C C . GLY A 1 72 ? 1.232 -5.229 11.714 1.00 96.06 72 GLY A C 1
ATOM 560 O O . GLY A 1 72 ? 2.134 -5.601 10.964 1.00 96.06 72 GLY A O 1
ATOM 561 N N . LEU A 1 73 ? 0.687 -6.033 12.624 1.00 94.69 73 LEU A N 1
ATOM 562 C CA . LEU A 1 73 ? 1.157 -7.390 12.898 1.00 94.69 73 LEU A CA 1
ATOM 563 C C . LEU A 1 73 ? 0.386 -8.448 12.103 1.00 94.69 73 LEU A C 1
ATOM 565 O O . LEU A 1 73 ? -0.772 -8.256 11.731 1.00 94.69 73 LEU A O 1
ATOM 569 N N . ALA A 1 74 ? 1.036 -9.590 11.871 1.00 93.62 74 ALA A N 1
ATOM 570 C CA . ALA A 1 74 ? 0.452 -10.723 11.161 1.00 93.62 74 ALA A CA 1
ATOM 571 C C . ALA A 1 74 ? -0.905 -11.150 11.748 1.00 93.62 74 ALA A C 1
ATOM 573 O O . ALA A 1 74 ? -1.061 -11.293 12.959 1.00 93.62 74 ALA A O 1
ATOM 574 N N . GLY A 1 75 ? -1.881 -11.364 10.865 1.00 91.38 75 GLY A N 1
ATOM 575 C CA . GLY A 1 75 ? -3.248 -11.749 11.221 1.00 91.38 75 GLY A CA 1
ATOM 576 C C . GLY A 1 75 ? -4.188 -10.573 11.494 1.00 91.38 75 GLY A C 1
ATOM 577 O O . GLY A 1 75 ? -5.398 -10.749 11.372 1.00 91.38 75 GLY A O 1
ATOM 578 N N . ASN A 1 76 ? -3.676 -9.376 11.794 1.00 96.19 76 ASN A N 1
ATOM 579 C CA . ASN A 1 76 ? -4.533 -8.209 11.992 1.00 96.19 76 ASN A CA 1
ATOM 580 C C . ASN A 1 76 ? -5.085 -7.689 10.658 1.00 96.19 76 ASN A C 1
ATOM 582 O O . ASN A 1 76 ? -4.377 -7.648 9.650 1.00 96.19 76 ASN A O 1
ATOM 586 N N . GLN A 1 77 ? -6.338 -7.238 10.677 1.00 98.06 77 GLN A N 1
ATOM 587 C CA . GLN A 1 77 ? -7.006 -6.594 9.550 1.00 98.06 77 GLN A CA 1
ATOM 588 C C . GLN A 1 77 ? -7.442 -5.179 9.942 1.00 98.06 77 GLN A C 1
ATOM 590 O O . GLN A 1 77 ? -8.166 -4.986 10.920 1.00 98.06 77 GLN A O 1
ATOM 595 N N . ILE A 1 78 ? -7.047 -4.181 9.158 1.00 98.69 78 ILE A N 1
ATOM 596 C CA . ILE A 1 78 ? -7.432 -2.780 9.348 1.00 98.69 78 ILE A CA 1
ATOM 597 C C . ILE A 1 78 ? -8.165 -2.309 8.098 1.00 98.69 78 ILE A C 1
ATOM 599 O O . ILE A 1 78 ? -7.609 -2.325 7.009 1.00 98.69 78 ILE A O 1
ATOM 603 N N . ILE A 1 79 ? -9.410 -1.872 8.248 1.00 98.81 79 ILE A N 1
ATOM 604 C CA . ILE A 1 79 ? -10.250 -1.350 7.170 1.00 98.81 79 ILE A CA 1
ATOM 605 C C . ILE A 1 79 ? -10.486 0.132 7.433 1.00 98.81 79 ILE A C 1
ATOM 607 O O . ILE A 1 79 ? -11.103 0.497 8.434 1.00 98.81 79 ILE A O 1
ATOM 611 N N . VAL A 1 80 ? -10.023 0.988 6.531 1.00 98.81 80 VAL A N 1
ATOM 612 C CA . VAL A 1 80 ? -10.300 2.421 6.550 1.00 98.81 80 VAL A CA 1
ATOM 613 C C . VAL A 1 80 ? -11.451 2.727 5.601 1.00 98.81 80 VAL A C 1
ATOM 615 O O . VAL A 1 80 ? -11.346 2.575 4.384 1.00 98.81 80 VAL A O 1
ATOM 618 N N . GLU A 1 81 ? -12.554 3.200 6.173 1.00 98.50 81 GLU A N 1
ATOM 619 C CA . GLU A 1 81 ? -13.748 3.653 5.460 1.00 98.50 81 GLU A CA 1
ATOM 620 C C . GLU A 1 81 ? -13.542 5.093 4.962 1.00 98.50 81 GLU A C 1
ATOM 622 O O . GLU A 1 81 ? -14.062 6.053 5.538 1.00 98.50 81 GLU A O 1
ATOM 627 N N . GLY A 1 82 ? -12.723 5.241 3.919 1.00 98.19 82 GLY A N 1
ATOM 628 C CA . GLY A 1 82 ? -12.371 6.521 3.305 1.00 98.19 82 GLY A CA 1
ATOM 629 C C . GLY A 1 82 ? -10.878 6.634 3.009 1.00 98.19 82 GLY A C 1
ATOM 630 O O . GLY A 1 82 ? -10.183 5.625 2.885 1.00 98.19 82 GLY A O 1
ATOM 631 N N . SER A 1 83 ? -10.403 7.872 2.886 1.00 98.62 83 SER A N 1
ATOM 632 C CA . SER A 1 83 ? -8.999 8.173 2.600 1.00 98.62 83 SER A CA 1
ATOM 633 C C . SER A 1 83 ? -8.140 8.236 3.864 1.00 98.62 83 SER A C 1
ATOM 635 O O . SER A 1 83 ? -8.633 8.498 4.967 1.00 98.62 83 SER A O 1
ATOM 637 N N . THR A 1 84 ? -6.837 8.047 3.691 1.00 98.50 84 THR A N 1
ATOM 638 C CA . THR A 1 84 ? -5.823 8.154 4.744 1.00 98.50 84 THR A CA 1
ATOM 639 C C . THR A 1 84 ? -4.826 9.269 4.435 1.00 98.50 84 THR A C 1
ATOM 641 O O . THR A 1 84 ? -4.488 9.495 3.273 1.00 98.50 84 THR A O 1
ATOM 644 N N . PRO A 1 85 ? -4.312 9.975 5.456 1.00 97.69 85 PRO A N 1
ATOM 645 C CA . PRO A 1 85 ? -3.177 10.877 5.284 1.00 97.69 85 PRO A CA 1
ATOM 646 C C . PRO A 1 85 ? -1.864 10.072 5.173 1.00 97.69 85 PRO A C 1
ATOM 648 O O . PRO A 1 85 ? -1.876 8.876 4.887 1.00 97.69 85 PRO A O 1
ATOM 651 N N . ALA A 1 86 ? -0.725 10.737 5.370 1.00 97.94 86 ALA A N 1
ATOM 652 C CA . ALA A 1 86 ? 0.596 10.140 5.189 1.00 97.94 86 ALA A CA 1
ATOM 653 C C . ALA A 1 86 ? 0.913 8.966 6.142 1.00 97.94 86 ALA A C 1
ATOM 655 O O . ALA A 1 86 ? 0.320 8.830 7.222 1.00 97.94 86 ALA A O 1
ATOM 656 N N . ASP A 1 87 ? 1.916 8.173 5.754 1.00 97.94 87 ASP A N 1
ATOM 657 C CA . ASP A 1 87 ? 2.493 7.046 6.503 1.00 97.94 87 ASP A CA 1
ATOM 658 C C . ASP A 1 87 ? 1.529 5.867 6.766 1.00 97.94 87 ASP A C 1
ATOM 660 O O . ASP A 1 87 ? 1.724 5.094 7.708 1.00 97.94 87 ASP A O 1
ATOM 664 N N . ALA A 1 88 ? 0.471 5.698 5.969 1.00 98.56 88 ALA A N 1
ATOM 665 C CA . ALA A 1 88 ? -0.427 4.552 6.121 1.00 98.56 88 ALA A CA 1
ATOM 666 C C . ALA A 1 88 ? 0.331 3.227 5.905 1.00 98.56 88 ALA A C 1
ATOM 668 O O . ALA A 1 88 ? 1.012 3.045 4.893 1.00 98.56 88 ALA A O 1
ATOM 669 N N . GLY A 1 89 ? 0.233 2.303 6.864 1.00 98.19 89 GLY A N 1
ATOM 670 C CA . GLY A 1 89 ? 0.959 1.030 6.823 1.00 98.19 89 GLY A CA 1
ATOM 671 C C . GLY A 1 89 ? 2.482 1.165 6.949 1.00 98.19 89 GLY A C 1
ATOM 672 O O . GLY A 1 89 ? 3.211 0.283 6.490 1.00 98.19 89 GLY A O 1
ATOM 673 N N . TRP A 1 90 ? 2.985 2.262 7.529 1.00 97.94 90 TRP A N 1
ATOM 674 C CA . TRP A 1 90 ? 4.416 2.425 7.797 1.00 97.94 90 TRP A CA 1
ATOM 675 C C . TRP A 1 90 ? 4.954 1.262 8.639 1.00 97.94 90 TRP A C 1
ATOM 677 O O . TRP A 1 90 ? 4.389 0.938 9.680 1.00 97.94 90 TRP A O 1
ATOM 687 N N . LEU A 1 91 ? 6.043 0.626 8.199 1.00 97.00 91 LEU A N 1
ATOM 688 C CA . LEU A 1 91 ? 6.620 -0.553 8.864 1.00 97.00 91 LEU A CA 1
ATOM 689 C C . LEU A 1 91 ? 5.615 -1.704 9.062 1.00 97.00 91 LEU A C 1
ATOM 691 O O . LEU A 1 91 ? 5.712 -2.443 10.041 1.00 97.00 91 LEU A O 1
ATOM 695 N N . ASN A 1 92 ? 4.650 -1.876 8.148 1.00 97.50 92 ASN A N 1
ATOM 696 C CA . ASN A 1 92 ? 3.755 -3.032 8.189 1.00 97.50 92 ASN A CA 1
ATOM 697 C C . ASN A 1 92 ? 4.565 -4.340 8.194 1.00 97.50 92 ASN A C 1
ATOM 699 O O . ASN A 1 92 ? 5.444 -4.549 7.351 1.00 97.50 92 ASN A O 1
ATOM 703 N N . ALA A 1 93 ? 4.268 -5.206 9.156 1.00 95.31 93 ALA A N 1
ATOM 704 C CA . ALA A 1 93 ? 5.014 -6.421 9.465 1.00 95.31 93 ALA A CA 1
ATOM 705 C C . ALA A 1 93 ? 4.133 -7.677 9.368 1.00 95.31 93 ALA A C 1
ATOM 707 O O . ALA A 1 93 ? 4.473 -8.722 9.919 1.00 95.31 93 ALA A O 1
ATOM 708 N N . GLY A 1 94 ? 3.003 -7.591 8.660 1.00 95.31 94 GLY A N 1
ATOM 709 C CA . GLY A 1 94 ? 2.147 -8.747 8.398 1.00 95.31 94 GLY A CA 1
ATOM 710 C C . GLY A 1 94 ? 0.652 -8.458 8.356 1.00 95.31 94 GLY A C 1
ATOM 711 O O . GLY A 1 94 ? -0.102 -9.351 7.971 1.00 95.31 94 GLY A O 1
ATOM 712 N N . ALA A 1 95 ? 0.204 -7.259 8.738 1.00 97.19 95 ALA A N 1
ATOM 713 C CA . ALA A 1 95 ? -1.220 -6.944 8.715 1.00 97.19 95 ALA A CA 1
ATOM 714 C C . ALA A 1 95 ? -1.756 -6.801 7.286 1.00 97.19 95 ALA A C 1
ATOM 716 O O . ALA A 1 95 ? -1.022 -6.474 6.343 1.00 97.19 95 ALA A O 1
ATOM 717 N N . GLU A 1 96 ? -3.063 -7.000 7.154 1.00 98.44 96 GLU A N 1
ATOM 718 C CA . GLU A 1 96 ? -3.837 -6.602 5.984 1.00 98.44 96 GLU A CA 1
ATOM 719 C C . GLU A 1 96 ? -4.457 -5.219 6.235 1.00 98.44 96 GLU A C 1
ATOM 721 O O . GLU A 1 96 ? -5.317 -5.061 7.102 1.00 98.44 96 GLU A O 1
ATOM 726 N N . LEU A 1 97 ? -4.018 -4.206 5.490 1.00 98.75 97 LEU A N 1
ATOM 727 C CA . LEU A 1 97 ? -4.547 -2.842 5.556 1.00 98.75 97 LEU A CA 1
ATOM 728 C C . LEU A 1 97 ? -5.331 -2.532 4.280 1.00 98.75 97 LEU A C 1
ATOM 730 O O . LEU A 1 97 ? -4.773 -2.512 3.189 1.00 98.75 97 LEU A O 1
ATOM 734 N N . ILE A 1 98 ? -6.619 -2.251 4.424 1.00 98.88 98 ILE A N 1
ATOM 735 C CA . ILE A 1 98 ? -7.559 -1.978 3.339 1.00 98.88 98 ILE A CA 1
ATOM 736 C C . ILE A 1 98 ? -7.994 -0.520 3.441 1.00 98.88 98 ILE A C 1
ATOM 738 O O . ILE A 1 98 ? -8.605 -0.120 4.429 1.00 98.88 98 ILE A O 1
ATOM 742 N N . ILE A 1 99 ? -7.709 0.280 2.420 1.00 98.88 99 ILE A N 1
ATOM 743 C CA . ILE A 1 99 ? -8.036 1.705 2.356 1.00 98.88 99 ILE A CA 1
ATOM 744 C C . ILE A 1 99 ? -9.050 1.908 1.233 1.00 98.88 99 ILE A C 1
ATOM 746 O O . ILE A 1 99 ? -8.734 1.717 0.059 1.00 98.88 99 ILE A O 1
ATOM 750 N N . LYS A 1 100 ? -10.285 2.288 1.583 1.00 98.81 100 LYS A N 1
ATOM 751 C CA . LYS A 1 100 ? -11.397 2.431 0.623 1.00 98.81 100 LYS A CA 1
ATOM 752 C C . LYS A 1 100 ? -11.410 3.755 -0.156 1.00 98.81 100 LYS A C 1
ATOM 754 O O . LYS A 1 100 ? -12.286 3.957 -0.998 1.00 98.81 100 LYS A O 1
ATOM 759 N N . GLY A 1 101 ? -10.458 4.644 0.114 1.00 98.56 101 GLY A N 1
ATOM 760 C CA . GLY A 1 101 ? -10.233 5.900 -0.603 1.00 98.56 101 GLY A CA 1
ATOM 761 C C . GLY A 1 101 ? -8.797 6.035 -1.110 1.00 9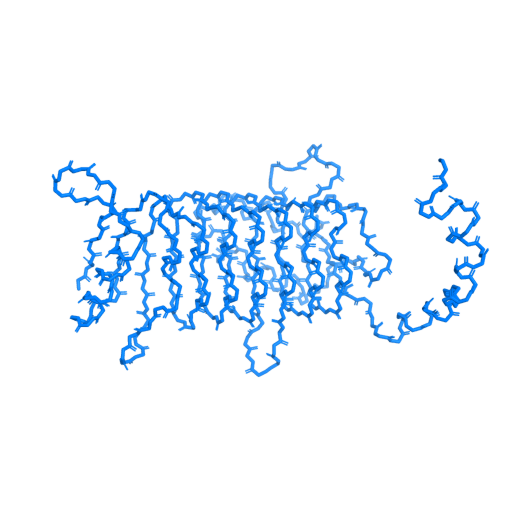8.56 101 GLY A C 1
ATOM 762 O O . GLY A 1 101 ? -8.134 5.042 -1.415 1.00 98.56 101 GLY A O 1
ATOM 763 N N . ASP A 1 102 ? -8.329 7.277 -1.189 1.00 98.81 102 ASP A N 1
ATOM 764 C CA . ASP A 1 102 ? -6.936 7.601 -1.506 1.00 98.81 102 ASP A CA 1
ATOM 765 C C . ASP A 1 102 ? -6.045 7.431 -0.274 1.00 98.81 102 ASP A C 1
ATOM 767 O O . ASP A 1 102 ? -6.505 7.566 0.862 1.00 98.81 102 ASP A O 1
ATOM 771 N N . SER A 1 103 ? -4.754 7.198 -0.491 1.00 98.69 103 SER A N 1
ATOM 772 C CA . SER A 1 103 ? -3.761 7.217 0.579 1.00 98.69 103 SER A CA 1
ATOM 773 C C . SER A 1 103 ? -2.709 8.290 0.331 1.00 98.69 103 SER A C 1
ATOM 775 O O . SER A 1 103 ? -2.291 8.531 -0.802 1.00 98.69 103 SER A O 1
ATOM 777 N N . GLY A 1 104 ? -2.296 8.967 1.398 1.00 98.12 104 GLY A N 1
ATOM 778 C CA . GLY A 1 104 ? -1.328 10.053 1.332 1.00 98.12 104 GLY A CA 1
ATOM 779 C C . GLY A 1 104 ? 0.090 9.603 0.980 1.00 98.12 104 GLY A C 1
ATOM 780 O O . GLY A 1 104 ? 0.349 8.480 0.534 1.00 98.12 104 GLY A O 1
ATOM 781 N N . ASP A 1 105 ? 1.030 10.519 1.192 1.00 98.56 105 ASP A N 1
ATOM 782 C CA . ASP A 1 105 ? 2.456 10.255 1.017 1.00 98.56 105 ASP A CA 1
ATOM 783 C C . ASP A 1 105 ? 2.919 9.072 1.882 1.00 98.56 105 ASP A C 1
ATOM 785 O O . ASP A 1 105 ? 2.290 8.729 2.885 1.00 98.56 105 ASP A O 1
ATOM 789 N N . THR A 1 106 ? 4.018 8.437 1.470 1.00 98.25 106 THR A N 1
ATOM 790 C CA . THR A 1 106 ? 4.731 7.397 2.231 1.00 98.25 106 THR A CA 1
ATOM 791 C C . THR A 1 106 ? 3.872 6.190 2.625 1.00 98.25 106 THR A C 1
ATOM 793 O O . THR A 1 106 ? 4.172 5.474 3.582 1.00 98.25 106 THR A O 1
ATOM 796 N N . THR A 1 107 ? 2.826 5.900 1.849 1.00 98.75 107 THR A N 1
ATOM 797 C CA . THR A 1 107 ? 2.025 4.680 2.011 1.00 98.75 107 THR A CA 1
ATOM 798 C C . THR A 1 107 ? 2.910 3.446 1.844 1.00 98.75 107 THR A C 1
ATOM 800 O O . THR A 1 107 ? 3.693 3.382 0.899 1.00 98.75 107 THR A O 1
ATOM 803 N N . ALA A 1 108 ? 2.798 2.465 2.742 1.00 98.50 108 ALA A N 1
ATOM 804 C CA . ALA A 1 108 ? 3.641 1.262 2.781 1.00 98.50 108 ALA A CA 1
ATOM 805 C C . ALA A 1 108 ? 5.151 1.531 2.929 1.00 98.50 108 ALA A C 1
ATOM 807 O O . ALA A 1 108 ? 5.975 0.676 2.593 1.00 98.50 108 ALA A O 1
ATOM 808 N N . HIS A 1 109 ? 5.539 2.710 3.420 1.00 98.12 109 HIS A N 1
ATOM 809 C CA . HIS A 1 109 ? 6.944 3.024 3.642 1.00 98.12 109 HIS A CA 1
ATOM 810 C C . HIS A 1 109 ? 7.576 2.016 4.612 1.00 98.12 109 HIS A C 1
ATOM 812 O O . HIS A 1 109 ? 7.038 1.741 5.688 1.00 98.12 109 HIS A O 1
ATOM 818 N N . CYS A 1 110 ? 8.721 1.454 4.228 1.00 97.62 110 CYS A N 1
ATOM 819 C CA . CYS A 1 110 ? 9.422 0.414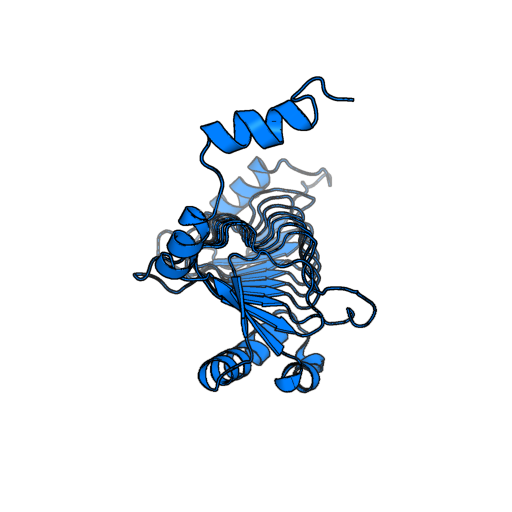 4.980 1.00 97.62 110 CYS A CA 1
ATOM 820 C C . CYS A 1 110 ? 8.594 -0.850 5.293 1.00 97.62 110 CYS A C 1
ATOM 822 O O . CYS A 1 110 ? 8.944 -1.562 6.235 1.00 97.62 110 CYS A O 1
ATOM 824 N N . ALA A 1 111 ? 7.512 -1.149 4.561 1.00 98.06 111 ALA A N 1
ATOM 825 C CA . ALA A 1 111 ? 6.777 -2.394 4.784 1.00 98.06 111 ALA A CA 1
ATOM 826 C C . ALA A 1 111 ? 7.704 -3.609 4.586 1.00 98.06 111 ALA A C 1
ATOM 828 O O . ALA A 1 111 ? 8.521 -3.637 3.660 1.00 98.06 111 ALA A O 1
ATOM 829 N N . ALA A 1 112 ? 7.580 -4.588 5.482 1.00 96.44 112 ALA A N 1
ATOM 830 C CA . ALA A 1 112 ? 8.433 -5.773 5.557 1.00 96.44 112 ALA A CA 1
ATOM 831 C C . ALA A 1 112 ? 7.654 -7.086 5.367 1.00 96.44 112 ALA A C 1
ATOM 833 O O . ALA A 1 112 ? 8.238 -8.095 4.983 1.00 96.44 112 ALA A O 1
ATOM 834 N N . SER A 1 113 ? 6.342 -7.076 5.624 1.00 96.81 113 SER A N 1
ATOM 835 C CA . SER A 1 113 ? 5.415 -8.162 5.288 1.00 96.81 113 SER A CA 1
ATOM 836 C C . SER A 1 113 ? 3.971 -7.636 5.238 1.00 96.81 113 SER A C 1
ATOM 838 O O . SER A 1 113 ? 3.725 -6.448 5.461 1.00 96.81 113 SER A O 1
ATOM 840 N N . GLY A 1 114 ? 3.009 -8.517 4.970 1.00 96.94 114 GLY A N 1
ATOM 841 C CA . GLY A 1 114 ? 1.583 -8.188 4.928 1.00 96.94 114 GLY A CA 1
ATOM 842 C C . GLY A 1 114 ? 1.129 -7.597 3.596 1.00 96.94 114 GLY A C 1
ATOM 843 O O . GLY A 1 114 ? 1.886 -7.538 2.626 1.00 96.94 114 GLY A O 1
ATOM 844 N N . LYS A 1 115 ? -0.136 -7.176 3.547 1.00 98.56 115 LYS A N 1
ATOM 845 C CA . LYS A 1 115 ? -0.779 -6.674 2.326 1.00 98.56 115 LYS A CA 1
ATOM 846 C C . LYS A 1 115 ? -1.431 -5.329 2.580 1.00 98.56 115 LYS A C 1
ATOM 848 O O . LYS A 1 115 ? -2.121 -5.150 3.578 1.00 98.56 115 LYS A O 1
ATOM 853 N N . ILE A 1 116 ? -1.221 -4.387 1.674 1.00 98.88 116 ILE A N 1
ATOM 854 C CA . ILE A 1 116 ? -1.837 -3.064 1.724 1.00 98.88 116 ILE A CA 1
ATOM 855 C C . ILE A 1 116 ? -2.617 -2.873 0.426 1.00 98.88 116 ILE A C 1
ATOM 857 O O . ILE A 1 116 ? -2.038 -2.928 -0.656 1.00 98.88 116 ILE A O 1
ATOM 861 N N . PHE A 1 117 ? -3.926 -2.671 0.529 1.00 98.94 117 PHE A N 1
ATOM 862 C CA . PHE A 1 117 ? -4.846 -2.492 -0.590 1.00 98.94 117 PHE A CA 1
ATOM 863 C C . PHE A 1 117 ? -5.409 -1.070 -0.572 1.00 98.94 117 PHE A C 1
ATOM 865 O O . PHE A 1 117 ? -6.003 -0.655 0.420 1.00 98.94 117 PHE A O 1
ATOM 872 N N . VAL A 1 118 ? -5.254 -0.329 -1.669 1.00 98.94 118 VAL A N 1
ATOM 873 C CA . VAL A 1 118 ? -5.701 1.065 -1.797 1.00 98.94 118 VAL A CA 1
ATOM 874 C C . VAL A 1 118 ? -6.671 1.202 -2.966 1.00 98.94 118 VAL A C 1
ATOM 876 O O . VAL A 1 118 ? -6.319 0.935 -4.117 1.00 98.94 118 VAL A O 1
ATOM 879 N N . ALA A 1 119 ? -7.898 1.637 -2.675 1.00 98.81 119 ALA A N 1
ATOM 880 C CA . ALA A 1 119 ? -8.962 1.810 -3.664 1.00 98.81 119 ALA A CA 1
ATOM 881 C C . ALA A 1 119 ? -8.787 3.045 -4.559 1.00 98.81 119 ALA A C 1
ATOM 883 O O . ALA A 1 119 ? -9.465 3.167 -5.578 1.00 98.81 119 ALA A O 1
ATOM 884 N N . GLY A 1 120 ? -7.933 3.978 -4.151 1.00 98.62 120 GLY A N 1
ATOM 885 C CA . GLY A 1 120 ? -7.639 5.217 -4.854 1.00 98.62 120 GLY A CA 1
ATOM 886 C C . GLY A 1 120 ? -6.204 5.293 -5.370 1.00 98.62 120 GLY A C 1
ATOM 887 O O . GLY A 1 120 ? -5.604 4.290 -5.773 1.00 98.62 120 GLY A O 1
ATOM 888 N N . GLN A 1 121 ? -5.670 6.511 -5.376 1.00 98.69 121 GLN A N 1
ATOM 889 C CA . GLN A 1 121 ? -4.256 6.788 -5.647 1.00 98.69 121 GLN A CA 1
ATOM 890 C C . GLN A 1 121 ? -3.429 6.795 -4.357 1.00 98.69 121 GLN A C 1
ATOM 892 O O . GLN A 1 121 ? -3.970 6.930 -3.257 1.00 98.69 121 GLN A O 1
ATOM 897 N N . VAL A 1 122 ? -2.107 6.688 -4.499 1.00 98.88 122 VAL A N 1
ATOM 898 C CA . VAL A 1 122 ? -1.153 6.863 -3.393 1.00 98.88 122 VAL A CA 1
ATOM 899 C C . VAL A 1 122 ? -0.260 8.083 -3.613 1.00 98.88 122 VAL A C 1
ATOM 901 O O . VAL A 1 122 ? 0.029 8.447 -4.755 1.00 98.88 122 VAL A O 1
ATOM 904 N N . GLY A 1 123 ? 0.190 8.716 -2.531 1.00 98.50 123 GLY A N 1
ATOM 905 C CA . GLY A 1 123 ? 1.034 9.909 -2.581 1.00 98.50 123 GLY A CA 1
ATOM 906 C C . GLY A 1 123 ? 2.510 9.646 -2.900 1.00 98.50 123 GLY A C 1
ATOM 907 O O . GLY A 1 123 ? 2.922 8.557 -3.316 1.00 98.50 123 GLY A O 1
ATOM 908 N N . THR A 1 124 ? 3.316 10.680 -2.686 1.00 98.44 124 THR A N 1
ATOM 909 C CA . THR A 1 124 ? 4.771 10.718 -2.889 1.00 98.44 124 THR A CA 1
ATOM 910 C C . THR A 1 124 ? 5.479 9.684 -2.013 1.00 98.44 124 THR A C 1
ATOM 912 O O . THR A 1 124 ? 5.093 9.493 -0.864 1.00 98.44 124 THR A O 1
ATOM 915 N N . ARG A 1 125 ? 6.539 9.033 -2.512 1.00 98.56 125 ARG A N 1
ATOM 916 C CA . ARG A 1 125 ? 7.346 8.035 -1.768 1.00 98.56 125 ARG A CA 1
ATOM 917 C C . ARG A 1 125 ? 6.575 6.818 -1.251 1.00 98.56 125 ARG A C 1
ATOM 919 O O . ARG A 1 125 ? 6.973 6.162 -0.288 1.00 98.56 125 ARG A O 1
ATOM 926 N N . SER A 1 126 ? 5.456 6.493 -1.885 1.00 98.69 126 SER A N 1
ATOM 927 C CA . SER A 1 126 ? 4.727 5.269 -1.556 1.00 98.69 126 SER A CA 1
ATOM 928 C C . SER A 1 126 ? 5.532 4.037 -1.974 1.00 98.69 126 SER A C 1
ATOM 930 O O . SER A 1 126 ? 6.130 4.016 -3.049 1.00 98.69 126 SER A O 1
ATOM 932 N N . GLY A 1 127 ? 5.592 3.033 -1.104 1.00 98.50 127 GLY A N 1
ATOM 933 C CA . GLY A 1 127 ? 6.408 1.830 -1.273 1.00 98.50 127 GLY A CA 1
ATOM 934 C C . GLY A 1 127 ? 7.919 2.053 -1.139 1.00 98.50 127 GLY A C 1
ATOM 935 O O . GLY A 1 127 ? 8.701 1.136 -1.392 1.00 98.50 127 GLY A O 1
ATOM 936 N N . SER A 1 128 ? 8.362 3.252 -0.743 1.00 98.25 128 SER A N 1
ATOM 937 C CA . SER A 1 128 ? 9.783 3.502 -0.512 1.00 98.25 128 SER A CA 1
ATOM 938 C C . SER A 1 128 ? 10.317 2.611 0.611 1.00 98.25 128 SER A C 1
ATOM 940 O O . SER A 1 128 ? 9.640 2.380 1.617 1.00 98.25 128 SER A O 1
ATOM 942 N N . LEU A 1 129 ? 11.540 2.105 0.444 1.00 98.06 129 LEU A N 1
ATOM 943 C CA . LEU A 1 129 ? 12.205 1.207 1.396 1.00 98.06 129 LEU A CA 1
ATOM 944 C C . LEU A 1 129 ? 11.428 -0.081 1.740 1.00 98.06 129 LEU A C 1
ATOM 946 O O . LEU A 1 129 ? 11.765 -0.716 2.742 1.00 98.06 129 LEU A O 1
ATOM 950 N N . MET A 1 130 ? 10.437 -0.501 0.940 1.00 98.19 130 MET A N 1
ATOM 951 C CA . MET A 1 130 ? 9.854 -1.845 1.066 1.00 98.19 130 MET A CA 1
ATOM 952 C C . MET A 1 130 ? 10.959 -2.903 0.969 1.00 98.19 130 MET A C 1
ATOM 954 O O . MET A 1 130 ? 11.857 -2.805 0.125 1.00 98.19 130 MET A O 1
ATOM 958 N N . LYS A 1 131 ? 10.928 -3.891 1.865 1.00 95.75 131 LYS A N 1
ATOM 959 C CA . LYS A 1 131 ? 11.967 -4.921 1.998 1.00 95.75 131 LYS A CA 1
ATOM 960 C C . LYS A 1 131 ? 11.327 -6.283 2.172 1.00 95.75 131 LYS A C 1
ATOM 962 O O . LYS A 1 131 ? 10.241 -6.402 2.718 1.00 95.75 131 LYS A O 1
ATOM 967 N N . HIS A 1 132 ? 12.034 -7.315 1.742 1.00 94.25 132 HIS A N 1
ATOM 968 C CA . HIS A 1 132 ? 11.613 -8.691 1.936 1.00 94.25 132 HIS A CA 1
ATOM 969 C C . HIS A 1 132 ? 12.734 -9.449 2.633 1.00 94.25 132 HIS A C 1
ATOM 971 O O . HIS A 1 132 ? 13.837 -9.565 2.102 1.00 94.25 132 HIS A O 1
ATOM 977 N N . ASP A 1 133 ? 12.435 -9.934 3.832 1.00 92.44 133 ASP A N 1
ATOM 978 C CA . ASP A 1 133 ? 13.217 -10.982 4.470 1.00 92.44 133 ASP A CA 1
ATOM 979 C C . ASP A 1 133 ? 12.728 -12.334 3.920 1.00 92.44 133 ASP A C 1
ATOM 981 O O . ASP A 1 133 ? 11.542 -12.633 4.079 1.00 92.44 133 ASP A O 1
ATOM 985 N N . PRO A 1 134 ? 13.591 -13.153 3.288 1.00 92.38 134 PRO A N 1
ATOM 986 C CA . PRO A 1 134 ? 13.217 -14.461 2.746 1.00 92.38 134 PRO A CA 1
ATOM 987 C C . PRO A 1 134 ? 12.588 -15.427 3.760 1.00 92.38 134 PRO A C 1
ATOM 989 O O . PRO A 1 134 ? 11.934 -16.386 3.353 1.00 92.38 134 PRO A O 1
ATOM 992 N N . ALA A 1 135 ? 12.777 -15.203 5.065 1.00 92.75 135 ALA A N 1
ATOM 993 C CA . ALA A 1 135 ? 12.147 -16.000 6.116 1.00 92.75 135 ALA A CA 1
ATOM 994 C C . ALA A 1 135 ? 10.635 -15.734 6.267 1.00 92.75 135 ALA A C 1
ATOM 996 O O . ALA A 1 135 ? 9.936 -16.539 6.886 1.00 92.75 135 ALA A O 1
ATOM 997 N N . PHE A 1 136 ? 10.121 -14.633 5.712 1.00 91.88 136 PHE A N 1
ATOM 998 C CA . PHE A 1 136 ? 8.731 -14.198 5.854 1.00 91.88 136 PHE A CA 1
ATOM 999 C C . PHE A 1 136 ? 8.084 -13.920 4.492 1.00 91.88 136 PHE A C 1
ATOM 1001 O O . PHE A 1 136 ? 8.783 -13.606 3.533 1.00 91.88 136 PHE A O 1
ATOM 1008 N N . PRO A 1 137 ? 6.745 -13.972 4.369 1.00 93.38 137 PRO A N 1
ATOM 1009 C CA . PRO A 1 137 ? 6.068 -13.552 3.147 1.00 93.38 137 PRO A CA 1
ATOM 1010 C C . PRO A 1 137 ? 6.439 -12.117 2.759 1.00 93.38 137 PRO A C 1
ATOM 1012 O O . PRO A 1 137 ? 6.458 -11.220 3.606 1.00 93.38 137 PRO A O 1
ATOM 1015 N N . ALA A 1 138 ? 6.714 -11.906 1.473 1.00 96.19 138 ALA A N 1
ATOM 1016 C CA . ALA A 1 138 ? 7.048 -10.598 0.932 1.00 96.19 138 ALA A CA 1
ATOM 1017 C C . ALA A 1 138 ? 5.882 -9.605 1.124 1.00 96.19 138 ALA A C 1
ATOM 1019 O O . ALA A 1 138 ? 4.723 -10.005 0.991 1.00 96.19 138 ALA A O 1
ATOM 1020 N N . PRO A 1 139 ? 6.153 -8.321 1.424 1.00 98.00 139 PRO A N 1
ATOM 1021 C CA . PRO A 1 139 ? 5.095 -7.327 1.532 1.00 98.00 139 PRO A CA 1
ATOM 1022 C C . PRO A 1 139 ? 4.494 -7.033 0.157 1.00 98.00 139 PRO A C 1
ATOM 1024 O O . PRO A 1 139 ? 5.221 -6.920 -0.835 1.00 98.00 139 PRO A O 1
ATOM 1027 N N . GLU A 1 140 ? 3.177 -6.849 0.117 1.00 98.75 140 GLU A N 1
ATOM 1028 C CA . GLU A 1 140 ? 2.442 -6.483 -1.092 1.00 98.75 140 GLU A CA 1
ATOM 1029 C C . GLU A 1 140 ? 1.765 -5.111 -0.947 1.00 98.75 140 GLU A C 1
ATOM 1031 O O . GLU A 1 140 ? 1.044 -4.873 0.024 1.00 98.75 140 GLU A O 1
ATOM 1036 N N . LEU A 1 141 ? 1.939 -4.225 -1.933 1.00 98.88 141 LEU A N 1
ATOM 1037 C CA . LEU A 1 141 ? 1.186 -2.969 -2.056 1.00 98.88 141 LEU A CA 1
ATOM 1038 C C . LEU A 1 141 ? 0.364 -2.978 -3.349 1.00 98.88 141 LEU A C 1
ATOM 1040 O O . LEU A 1 141 ? 0.931 -2.967 -4.435 1.00 98.88 141 LEU A O 1
ATOM 1044 N N . TRP A 1 142 ? -0.960 -2.933 -3.238 1.00 98.94 142 TRP A N 1
ATOM 1045 C CA . TRP A 1 142 ? -1.884 -2.881 -4.370 1.00 98.94 142 TRP A CA 1
ATOM 1046 C C . TRP A 1 142 ? -2.591 -1.529 -4.417 1.00 98.94 142 TRP A C 1
ATOM 1048 O O . TRP A 1 142 ? -3.197 -1.099 -3.435 1.00 98.94 142 TRP A O 1
ATOM 1058 N N . VAL A 1 143 ? -2.533 -0.870 -5.569 1.00 98.94 143 VAL A N 1
ATOM 1059 C CA . VAL A 1 143 ? -3.070 0.472 -5.801 1.00 98.94 143 VAL A CA 1
ATOM 1060 C C . VAL A 1 143 ? -3.953 0.443 -7.039 1.00 98.94 143 VAL A C 1
ATOM 1062 O O . VAL A 1 143 ? -3.514 0.020 -8.111 1.00 98.94 143 VAL A O 1
ATOM 1065 N N . LEU A 1 144 ? -5.202 0.898 -6.911 1.00 98.88 144 LEU A N 1
ATOM 1066 C CA . LEU A 1 144 ? -6.150 0.869 -8.026 1.00 98.88 144 LEU A CA 1
ATOM 1067 C C . LEU A 1 144 ? -5.810 1.911 -9.100 1.00 98.88 144 LEU A C 1
ATOM 1069 O O . LEU A 1 144 ? -5.935 1.638 -10.292 1.00 98.88 144 LEU A O 1
ATOM 1073 N N . LYS A 1 145 ? -5.396 3.111 -8.689 1.00 98.56 145 LYS A N 1
ATOM 1074 C CA . LYS A 1 145 ? -5.121 4.222 -9.609 1.00 98.56 145 LYS A CA 1
ATOM 1075 C C . LYS A 1 145 ? -3.621 4.345 -9.888 1.00 98.56 145 LYS A C 1
ATOM 1077 O O . LYS A 1 145 ? -3.007 3.408 -10.388 1.00 98.56 145 LYS A O 1
ATOM 1082 N N . ASN A 1 146 ? -3.037 5.493 -9.563 1.00 98.62 146 ASN A N 1
ATOM 1083 C CA . ASN A 1 146 ? -1.648 5.857 -9.826 1.00 98.62 146 ASN A CA 1
ATOM 1084 C C . ASN A 1 146 ? -0.863 6.116 -8.531 1.00 98.62 146 ASN A C 1
ATOM 1086 O O . ASN A 1 146 ? -1.430 6.160 -7.433 1.00 98.62 146 ASN A O 1
ATOM 1090 N N . THR A 1 147 ? 0.441 6.355 -8.674 1.00 98.56 147 THR A N 1
ATOM 1091 C CA . THR A 1 147 ? 1.314 6.796 -7.576 1.00 98.56 147 THR A CA 1
ATOM 1092 C C . THR A 1 147 ? 1.730 8.262 -7.724 1.00 98.56 147 THR A C 1
ATOM 1094 O O . THR A 1 147 ? 1.619 8.855 -8.802 1.00 98.56 147 THR A O 1
ATOM 1097 N N . GLY A 1 148 ? 2.194 8.864 -6.625 1.00 98.12 148 GLY A N 1
ATOM 1098 C CA . GLY A 1 148 ? 2.936 10.123 -6.627 1.00 98.12 148 GLY A CA 1
ATOM 1099 C C . GLY A 1 148 ? 4.422 9.928 -6.952 1.00 98.12 148 GLY A C 1
ATOM 1100 O O . GLY A 1 148 ? 4.889 8.814 -7.199 1.00 98.12 148 GLY A O 1
ATOM 1101 N N . SER A 1 149 ? 5.184 11.023 -6.947 1.00 97.94 149 SER A N 1
ATOM 1102 C CA . SER A 1 149 ? 6.621 11.009 -7.258 1.00 97.94 149 SER A CA 1
ATOM 1103 C C . SER A 1 149 ? 7.429 10.160 -6.272 1.00 97.94 149 SER A C 1
ATOM 1105 O O . SER A 1 149 ? 7.019 9.952 -5.131 1.00 97.94 149 SER A O 1
ATOM 1107 N N . PHE A 1 150 ? 8.607 9.701 -6.688 1.00 98.06 150 PHE A N 1
ATOM 1108 C CA . PHE A 1 150 ? 9.533 8.897 -5.882 1.00 98.06 150 PHE A CA 1
ATOM 1109 C C . PHE A 1 150 ? 8.929 7.585 -5.357 1.00 98.06 150 PHE A C 1
ATOM 1111 O O . PHE A 1 150 ? 9.400 7.040 -4.360 1.00 98.06 150 PHE A O 1
ATOM 1118 N N . SER A 1 151 ? 7.871 7.068 -5.992 1.00 98.38 151 SER A N 1
ATOM 1119 C CA . SER A 1 151 ? 7.302 5.784 -5.584 1.00 98.38 151 SER A CA 1
ATOM 1120 C C . SER A 1 151 ? 8.333 4.665 -5.739 1.00 98.38 151 SER A C 1
ATOM 1122 O O . SER A 1 151 ? 9.125 4.675 -6.681 1.00 98.38 151 SER A O 1
ATOM 1124 N N . PHE A 1 152 ? 8.372 3.733 -4.788 1.00 98.56 152 PHE A N 1
ATOM 1125 C CA . PHE A 1 152 ? 9.315 2.604 -4.765 1.00 98.56 152 PHE A CA 1
ATOM 1126 C C . PHE A 1 152 ? 10.803 3.005 -4.705 1.00 98.56 152 PHE A C 1
ATOM 1128 O O . PHE A 1 152 ? 11.686 2.216 -5.049 1.00 98.56 152 PHE A O 1
ATOM 1135 N N . GLU A 1 153 ? 11.106 4.229 -4.257 1.00 97.75 153 GLU A N 1
ATOM 1136 C CA . GLU A 1 153 ? 12.482 4.675 -4.011 1.00 97.75 153 GLU A CA 1
ATOM 1137 C C . GLU A 1 153 ? 13.161 3.765 -2.968 1.00 97.75 153 GLU A C 1
ATOM 1139 O O . GLU A 1 153 ? 12.600 3.485 -1.906 1.00 97.75 153 GLU A O 1
ATOM 1144 N N . PHE A 1 154 ? 14.370 3.286 -3.265 1.00 97.50 154 PHE A N 1
ATOM 1145 C CA . PHE A 1 154 ? 15.137 2.368 -2.409 1.00 97.50 154 PHE A CA 1
ATOM 1146 C C . PHE A 1 154 ? 14.415 1.059 -2.038 1.00 97.50 154 PHE A C 1
ATOM 1148 O O . PHE A 1 154 ? 14.750 0.434 -1.028 1.00 97.50 154 PHE A O 1
ATOM 1155 N N . MET A 1 155 ? 13.429 0.625 -2.830 1.00 98.06 155 MET A N 1
ATOM 1156 C CA . MET A 1 155 ? 12.775 -0.672 -2.647 1.00 98.06 155 MET A CA 1
ATOM 1157 C C . MET A 1 155 ? 13.808 -1.803 -2.772 1.00 98.06 155 MET A C 1
ATOM 1159 O O . MET A 1 155 ? 14.517 -1.905 -3.770 1.00 98.06 155 MET A O 1
ATOM 1163 N N . GLY A 1 156 ? 13.930 -2.627 -1.733 1.00 96.56 156 GLY A N 1
ATOM 1164 C CA . GLY A 1 156 ? 14.859 -3.760 -1.662 1.00 96.56 156 GLY A CA 1
ATOM 1165 C C . GLY A 1 156 ? 14.180 -5.124 -1.778 1.00 96.56 156 GLY A C 1
ATOM 1166 O O . GLY A 1 156 ? 14.862 -6.137 -1.880 1.00 96.56 156 GLY A O 1
ATOM 1167 N N . GLY A 1 157 ? 12.849 -5.168 -1.756 1.00 96.06 157 GLY A N 1
ATOM 1168 C CA . GLY A 1 157 ? 12.065 -6.392 -1.855 1.00 96.06 157 GLY A CA 1
ATOM 1169 C C . GLY A 1 157 ? 10.571 -6.114 -1.734 1.00 96.06 157 GLY A C 1
ATOM 1170 O O . GLY A 1 157 ? 10.166 -4.982 -1.477 1.00 96.06 157 GLY A O 1
ATOM 1171 N N . GLY A 1 158 ? 9.755 -7.151 -1.910 1.00 97.50 158 GLY A N 1
ATOM 1172 C CA . GLY A 1 158 ? 8.301 -7.015 -1.966 1.00 97.50 158 GLY A CA 1
ATOM 1173 C C . GLY A 1 158 ? 7.761 -6.939 -3.387 1.00 97.50 158 GLY A C 1
ATOM 1174 O O . GLY A 1 158 ? 8.516 -6.956 -4.366 1.00 97.50 158 GLY A O 1
ATOM 1175 N N . THR A 1 159 ? 6.442 -6.828 -3.469 1.00 98.50 159 THR A N 1
ATOM 1176 C CA . THR A 1 159 ? 5.714 -6.725 -4.729 1.00 98.50 159 THR A CA 1
ATOM 1177 C C . THR A 1 159 ? 4.763 -5.540 -4.672 1.00 98.50 159 THR A C 1
ATOM 1179 O O . THR A 1 159 ? 3.994 -5.399 -3.724 1.00 98.50 159 THR A O 1
ATOM 1182 N N . ALA A 1 160 ? 4.789 -4.683 -5.684 1.00 98.81 160 ALA A N 1
ATOM 1183 C CA . ALA A 1 160 ? 3.810 -3.616 -5.836 1.00 98.81 160 ALA A CA 1
ATOM 1184 C C . ALA A 1 160 ? 2.995 -3.807 -7.114 1.00 98.81 160 ALA A C 1
ATOM 1186 O O . ALA A 1 160 ? 3.513 -4.298 -8.113 1.00 98.81 160 ALA A O 1
ATOM 1187 N N . ILE A 1 161 ? 1.718 -3.444 -7.069 1.00 98.81 161 ILE A N 1
ATOM 1188 C CA . ILE A 1 161 ? 0.768 -3.564 -8.170 1.00 98.81 161 ILE A CA 1
ATOM 1189 C C . ILE A 1 161 ? 0.067 -2.218 -8.321 1.00 98.81 161 ILE A C 1
ATOM 1191 O O . ILE A 1 161 ? -0.603 -1.764 -7.394 1.00 98.81 161 ILE A O 1
ATOM 1195 N N . VAL A 1 162 ? 0.211 -1.577 -9.479 1.00 98.88 162 VAL A N 1
ATOM 1196 C CA . VAL A 1 162 ? -0.392 -0.273 -9.782 1.00 98.88 162 VAL A CA 1
ATOM 1197 C C . VAL A 1 162 ? -1.271 -0.410 -11.023 1.00 98.88 162 VAL A C 1
ATOM 1199 O O . VAL A 1 162 ? -0.774 -0.589 -12.133 1.00 98.88 162 VAL A O 1
ATOM 1202 N N . CYS A 1 163 ? -2.591 -0.367 -10.836 1.00 98.75 163 CYS A N 1
ATOM 1203 C CA . CYS A 1 163 ? -3.549 -0.781 -11.866 1.00 98.75 163 CYS A CA 1
ATOM 1204 C C . CYS A 1 163 ? -3.890 0.322 -12.888 1.00 98.75 163 CYS A C 1
ATOM 1206 O O . CYS A 1 163 ? -4.479 0.028 -13.932 1.00 98.75 163 CYS A O 1
ATOM 1208 N N . GLY A 1 164 ? -3.551 1.585 -12.612 1.00 98.12 164 GLY A N 1
ATOM 1209 C CA . GLY A 1 164 ? -3.705 2.684 -13.569 1.00 98.12 164 GLY A CA 1
ATOM 1210 C C . GLY A 1 164 ? -5.149 2.930 -14.019 1.00 98.12 164 GLY A C 1
ATOM 1211 O O . GLY A 1 164 ? -5.366 3.328 -15.163 1.00 98.12 164 GLY A O 1
ATOM 1212 N N . ILE A 1 165 ? -6.141 2.651 -13.167 1.00 98.19 165 ILE A N 1
ATOM 1213 C CA . ILE A 1 165 ? -7.550 2.961 -13.452 1.00 98.19 165 ILE A CA 1
ATOM 1214 C C . ILE A 1 165 ? -7.770 4.479 -13.417 1.00 98.19 165 ILE A C 1
ATOM 1216 O O . ILE A 1 165 ? -7.271 5.169 -12.521 1.00 98.19 165 ILE A O 1
ATOM 1220 N N . ASP A 1 166 ? -8.538 4.986 -14.384 1.00 94.75 166 ASP A N 1
ATOM 1221 C CA . ASP A 1 166 ? -8.808 6.411 -14.614 1.00 94.75 166 ASP A CA 1
ATOM 1222 C C . ASP A 1 166 ? -7.514 7.238 -14.783 1.00 94.75 166 ASP A C 1
ATOM 1224 O O . ASP A 1 166 ? -7.365 8.329 -14.219 1.00 94.75 166 ASP A O 1
ATOM 1228 N N . CYS A 1 167 ? -6.529 6.674 -15.488 1.00 92.81 167 CYS A N 1
ATOM 1229 C CA . CYS A 1 167 ? -5.213 7.275 -15.735 1.00 92.81 167 CYS A CA 1
ATOM 1230 C C . CYS A 1 167 ? -4.842 7.316 -17.227 1.00 92.81 167 CYS A C 1
ATOM 1232 O O . CYS A 1 167 ? -3.682 7.546 -17.557 1.00 92.81 167 CYS A O 1
ATOM 1234 N N . GLU A 1 168 ? -5.804 7.109 -18.125 1.00 85.44 168 GLU A N 1
ATOM 1235 C CA . GLU A 1 168 ? -5.607 7.009 -19.577 1.00 85.44 168 GLU A CA 1
ATOM 1236 C C . GLU A 1 168 ? -5.046 8.299 -20.196 1.00 85.44 168 GLU A C 1
ATOM 1238 O O . GLU A 1 168 ? -4.287 8.243 -21.158 1.00 85.44 168 GLU A O 1
ATOM 1243 N N . GLU A 1 169 ? -5.380 9.458 -19.624 1.00 88.62 169 GLU A N 1
ATOM 1244 C CA . GLU A 1 169 ? -4.892 10.770 -20.075 1.00 88.62 169 GLU A CA 1
ATOM 1245 C C . GLU A 1 169 ? -3.552 11.173 -19.436 1.00 88.62 169 GLU A C 1
ATOM 1247 O O . GLU A 1 169 ? -3.024 12.250 -19.720 1.00 88.62 169 GLU A O 1
ATOM 1252 N N . ARG A 1 170 ? -2.988 10.346 -18.546 1.00 91.62 170 ARG A N 1
ATOM 1253 C CA . ARG A 1 170 ? -1.701 10.640 -17.907 1.00 91.62 170 ARG A CA 1
ATOM 1254 C C . ARG A 1 170 ? -0.551 10.158 -18.778 1.00 91.62 170 ARG A C 1
ATOM 1256 O O . ARG A 1 170 ? -0.558 9.046 -19.290 1.00 91.62 170 ARG A O 1
ATOM 1263 N N . ASP A 1 171 ? 0.509 10.958 -18.822 1.00 93.50 171 ASP A N 1
ATOM 1264 C CA . ASP A 1 171 ? 1.770 10.567 -19.459 1.00 93.50 171 ASP A CA 1
ATOM 1265 C C . ASP A 1 171 ? 2.443 9.360 -18.784 1.00 93.50 171 ASP A C 1
ATOM 1267 O O . ASP A 1 171 ? 3.218 8.648 -19.424 1.00 93.50 171 ASP A O 1
ATOM 1271 N N . SER A 1 172 ? 2.191 9.157 -17.487 1.00 96.94 172 SER A N 1
ATOM 1272 C CA . SER A 1 172 ? 2.733 8.051 -16.699 1.00 96.94 172 SER A CA 1
ATOM 1273 C C . SER A 1 172 ? 1.832 7.729 -15.503 1.00 96.94 172 SER A C 1
ATOM 1275 O O . SER A 1 172 ? 1.346 8.629 -14.811 1.00 96.94 172 SER A O 1
ATOM 1277 N N . VAL A 1 173 ? 1.634 6.436 -15.243 1.00 97.56 173 VAL A N 1
ATOM 1278 C CA . VAL A 1 173 ? 0.914 5.896 -14.076 1.00 97.56 173 VAL A CA 1
ATOM 1279 C C . VAL A 1 173 ? 1.786 5.933 -12.819 1.00 97.56 173 VAL A C 1
ATOM 1281 O O . VAL A 1 173 ? 1.281 6.103 -11.707 1.00 97.56 173 VAL A O 1
ATOM 1284 N N . LEU A 1 174 ? 3.103 5.816 -12.989 1.00 98.19 174 LEU A N 1
ATOM 1285 C CA . LEU A 1 174 ? 4.067 6.053 -11.922 1.00 98.19 174 LEU A CA 1
ATOM 1286 C C . LEU A 1 174 ? 4.477 7.525 -11.916 1.00 98.19 174 LEU A C 1
ATOM 1288 O O . LEU A 1 174 ? 4.754 8.093 -12.975 1.00 98.19 174 LEU A O 1
ATOM 1292 N N . GLY A 1 175 ? 4.536 8.139 -10.734 1.00 96.94 175 GLY A N 1
ATOM 1293 C CA . GLY A 1 175 ? 5.005 9.517 -10.600 1.00 96.94 175 GLY A CA 1
ATOM 1294 C C . GLY A 1 175 ? 6.489 9.687 -10.949 1.00 96.94 175 GLY A C 1
ATOM 1295 O O . GLY A 1 175 ? 7.234 8.718 -11.116 1.00 96.94 175 GLY A O 1
ATOM 1296 N N . GLU A 1 176 ? 6.938 10.939 -11.020 1.00 96.25 176 GLU A N 1
ATOM 1297 C CA . GLU A 1 176 ? 8.318 11.285 -11.378 1.00 96.25 176 GLU A CA 1
ATOM 1298 C C . GLU A 1 176 ? 9.352 10.586 -10.494 1.00 96.25 176 GLU A C 1
ATOM 1300 O O . GLU A 1 176 ? 9.175 10.500 -9.278 1.00 96.25 176 GLU A O 1
ATOM 1305 N N . ARG A 1 177 ? 10.468 10.143 -11.089 1.00 96.00 177 ARG A N 1
ATOM 1306 C CA . ARG A 1 177 ? 11.588 9.503 -10.370 1.00 96.00 177 ARG A CA 1
ATOM 1307 C C . ARG A 1 177 ? 11.179 8.270 -9.551 1.00 96.00 177 ARG A C 1
ATOM 1309 O O . ARG A 1 177 ? 11.723 8.021 -8.474 1.00 96.00 177 ARG A O 1
ATOM 1316 N N . SER A 1 178 ? 10.213 7.501 -10.041 1.00 97.94 178 SER A N 1
ATOM 1317 C CA . SER A 1 178 ? 9.850 6.224 -9.421 1.00 97.94 178 SER A CA 1
ATOM 1318 C C . SER A 1 178 ? 10.973 5.192 -9.563 1.00 97.94 178 SER A C 1
ATOM 1320 O O . SER A 1 178 ? 11.753 5.245 -10.508 1.00 97.94 178 SER A O 1
ATOM 1322 N N . CYS A 1 179 ? 11.079 4.268 -8.609 1.00 98.25 179 CYS A N 1
ATOM 1323 C CA . CYS A 1 179 ? 12.085 3.202 -8.542 1.00 98.25 179 CYS A CA 1
ATOM 1324 C C . CYS A 1 179 ? 13.549 3.675 -8.412 1.00 98.25 179 CYS A C 1
ATOM 1326 O O . CYS A 1 179 ? 14.474 2.874 -8.571 1.00 98.25 179 CYS A O 1
ATOM 1328 N N . MET A 1 180 ? 13.801 4.953 -8.100 1.00 96.81 180 MET A N 1
ATOM 1329 C CA . MET A 1 180 ? 15.161 5.464 -7.873 1.00 96.81 180 MET A CA 1
ATOM 1330 C C . MET A 1 180 ? 15.857 4.687 -6.754 1.00 96.81 180 MET A C 1
ATOM 1332 O O . MET A 1 180 ? 15.347 4.574 -5.642 1.00 96.81 180 MET A O 1
ATOM 1336 N N . GLY A 1 181 ? 17.027 4.123 -7.054 1.00 95.62 181 GLY A N 1
ATOM 1337 C CA . GLY A 1 181 ? 17.779 3.316 -6.093 1.00 95.62 181 GLY A CA 1
ATOM 1338 C C . GLY A 1 181 ? 17.088 2.015 -5.669 1.00 95.62 181 GLY A C 1
ATOM 1339 O O . GLY A 1 181 ? 17.544 1.400 -4.710 1.00 95.62 181 GLY A O 1
ATOM 1340 N N . MET A 1 182 ? 16.015 1.586 -6.346 1.00 96.94 182 MET A N 1
ATOM 1341 C CA . MET A 1 182 ? 15.422 0.258 -6.160 1.00 96.94 182 MET A CA 1
ATOM 1342 C C . MET A 1 182 ? 16.514 -0.790 -6.348 1.00 96.94 182 MET A C 1
ATOM 1344 O O . MET A 1 182 ? 17.213 -0.739 -7.349 1.00 96.94 182 MET A O 1
ATOM 1348 N N . VAL A 1 183 ? 16.694 -1.721 -5.416 1.00 95.69 183 VAL A N 1
ATOM 1349 C CA . VAL A 1 183 ? 17.706 -2.791 -5.468 1.00 95.69 183 VAL A CA 1
ATOM 1350 C C . VAL A 1 183 ? 17.122 -4.199 -5.452 1.00 95.69 183 VAL A C 1
ATOM 1352 O O . VAL A 1 183 ? 17.850 -5.154 -5.687 1.00 95.69 183 VAL A O 1
ATOM 1355 N N . GLY A 1 184 ? 15.815 -4.329 -5.240 1.00 95.50 184 GLY A N 1
ATOM 1356 C CA . GLY A 1 184 ? 15.114 -5.603 -5.303 1.00 95.50 184 GLY A CA 1
ATOM 1357 C C . GLY A 1 184 ? 13.602 -5.414 -5.317 1.00 95.50 184 GLY A C 1
ATOM 1358 O O . GLY A 1 184 ? 13.107 -4.293 -5.217 1.00 95.50 184 GLY A O 1
ATOM 1359 N N . GLY A 1 185 ? 12.875 -6.524 -5.434 1.00 96.50 185 GLY A N 1
ATOM 1360 C CA . GLY A 1 185 ? 11.418 -6.535 -5.555 1.00 96.50 185 GLY A CA 1
ATOM 1361 C C . GLY A 1 185 ? 10.919 -6.399 -6.995 1.00 96.50 185 GLY A C 1
ATOM 1362 O O . GLY A 1 185 ? 11.710 -6.321 -7.938 1.00 96.50 185 GLY A O 1
ATOM 1363 N N . THR A 1 186 ? 9.596 -6.406 -7.148 1.00 98.38 186 THR A N 1
ATOM 1364 C CA . THR A 1 186 ? 8.911 -6.309 -8.448 1.00 98.38 186 THR A CA 1
ATOM 1365 C C . THR A 1 186 ? 7.771 -5.302 -8.372 1.00 98.38 186 THR A C 1
ATOM 1367 O O . THR A 1 186 ? 6.993 -5.320 -7.420 1.00 98.38 186 THR A O 1
ATOM 1370 N N . VAL A 1 187 ? 7.646 -4.442 -9.380 1.00 98.75 187 VAL A N 1
ATOM 1371 C CA . VAL A 1 187 ? 6.513 -3.521 -9.530 1.00 98.75 187 VAL A CA 1
ATOM 1372 C C . VAL A 1 187 ? 5.764 -3.880 -10.809 1.00 98.75 187 VAL A C 1
ATOM 1374 O O . VAL A 1 187 ? 6.292 -3.707 -11.902 1.00 98.75 187 VAL A O 1
ATOM 1377 N N . TYR A 1 188 ? 4.539 -4.376 -10.684 1.00 98.88 188 TYR A N 1
ATOM 1378 C CA . TYR A 1 188 ? 3.616 -4.563 -11.797 1.00 98.88 188 TYR A CA 1
ATOM 1379 C C . TYR A 1 188 ? 2.829 -3.283 -12.024 1.00 98.88 188 TYR A C 1
ATOM 1381 O O . TYR A 1 188 ? 2.294 -2.693 -11.082 1.00 98.88 188 TYR A O 1
ATOM 1389 N N . VAL A 1 189 ? 2.738 -2.857 -13.274 1.00 98.62 189 VAL A N 1
ATOM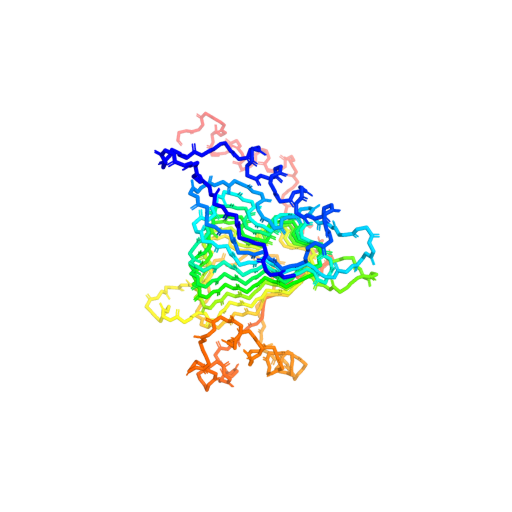 1390 C CA . VAL A 1 189 ? 2.081 -1.607 -13.637 1.00 98.62 189 VAL A CA 1
ATOM 1391 C C . VAL A 1 189 ? 1.297 -1.779 -14.925 1.00 98.62 189 VAL A C 1
ATOM 1393 O O . VAL A 1 189 ? 1.803 -2.336 -15.899 1.00 98.62 189 VAL A O 1
ATOM 1396 N N . ARG A 1 190 ? 0.051 -1.308 -14.915 1.00 98.25 190 ARG A N 1
ATOM 1397 C CA . ARG A 1 190 ? -0.814 -1.254 -16.093 1.00 98.25 190 ARG A CA 1
ATOM 1398 C C . ARG A 1 190 ? -0.881 0.173 -16.619 1.00 98.25 190 ARG A C 1
ATOM 1400 O O . ARG A 1 190 ? -1.233 1.078 -15.865 1.00 98.25 190 ARG A O 1
ATOM 1407 N N . GLY A 1 191 ? -0.637 0.356 -17.914 1.00 95.81 191 GLY A N 1
ATOM 1408 C CA . GLY A 1 191 ? -0.677 1.662 -18.580 1.00 95.81 191 GLY A CA 1
ATOM 1409 C C . GLY A 1 191 ? 0.706 2.291 -18.797 1.00 95.81 191 GLY A C 1
ATOM 1410 O O . GLY A 1 191 ? 1.725 1.640 -18.571 1.00 95.81 191 GLY A O 1
ATOM 1411 N N . PRO A 1 192 ? 0.765 3.545 -19.282 1.00 95.31 192 PRO A N 1
ATOM 1412 C CA . PRO A 1 192 ? 2.022 4.177 -19.666 1.00 95.31 192 PRO A CA 1
ATOM 1413 C C . PRO A 1 192 ? 2.938 4.413 -18.461 1.00 95.31 192 PRO A C 1
ATOM 1415 O O . PRO A 1 192 ? 2.488 4.803 -17.382 1.00 95.31 192 PRO A O 1
ATOM 1418 N N . VAL A 1 193 ? 4.244 4.227 -18.663 1.00 95.62 193 VAL A N 1
ATOM 1419 C CA . VAL A 1 193 ? 5.285 4.479 -17.660 1.00 95.62 193 VAL A CA 1
ATOM 1420 C C . VAL A 1 193 ? 6.421 5.271 -18.292 1.00 95.62 193 VAL A C 1
ATOM 1422 O O . VAL A 1 193 ? 6.904 4.931 -19.373 1.00 95.62 193 VAL A O 1
ATOM 1425 N N . ARG A 1 194 ? 6.864 6.334 -17.616 1.00 93.69 194 ARG A N 1
ATOM 1426 C CA . ARG A 1 194 ? 7.985 7.178 -18.054 1.00 93.69 194 ARG A CA 1
ATOM 1427 C C . ARG A 1 194 ? 8.966 7.453 -16.920 1.00 93.69 194 ARG A C 1
ATOM 1429 O O . ARG A 1 194 ? 8.672 7.217 -15.754 1.00 93.69 194 ARG A O 1
ATOM 1436 N N . ASN A 1 195 ? 10.133 7.982 -17.292 1.00 91.44 195 ASN A N 1
ATOM 1437 C CA . ASN A 1 195 ? 11.146 8.513 -16.374 1.00 91.44 195 ASN A CA 1
ATOM 1438 C C . ASN A 1 195 ? 11.632 7.503 -15.319 1.00 91.44 195 ASN A C 1
ATOM 1440 O O . ASN A 1 195 ? 11.955 7.878 -14.190 1.00 91.44 195 ASN A O 1
ATOM 1444 N N . LEU A 1 196 ? 11.694 6.221 -15.698 1.00 95.56 196 LEU A N 1
ATOM 1445 C CA . LEU A 1 196 ? 12.328 5.197 -14.877 1.00 95.56 196 LEU A CA 1
ATOM 1446 C C . LEU A 1 196 ? 13.854 5.374 -14.872 1.00 95.56 196 LEU A C 1
ATOM 1448 O O . LEU A 1 196 ? 14.434 5.753 -15.892 1.00 95.56 196 LEU A O 1
ATOM 1452 N N . PRO A 1 197 ? 14.517 5.072 -13.746 1.00 94.31 197 PRO A N 1
ATOM 1453 C CA . PRO A 1 197 ? 15.963 5.058 -13.666 1.00 94.31 197 PRO A CA 1
ATOM 1454 C C . PRO A 1 197 ? 16.569 3.976 -14.549 1.00 94.31 197 PRO A C 1
ATOM 1456 O O . PRO A 1 197 ? 16.038 2.880 -14.707 1.00 94.31 197 PRO A O 1
ATOM 1459 N N . ASP A 1 198 ? 17.784 4.228 -15.007 1.00 91.31 198 ASP A N 1
ATOM 1460 C CA . ASP A 1 198 ? 18.572 3.238 -15.733 1.00 91.31 198 ASP A CA 1
ATOM 1461 C C . ASP A 1 198 ? 18.976 2.023 -14.869 1.00 91.31 198 ASP A C 1
ATOM 1463 O O . ASP A 1 198 ? 19.534 1.057 -15.392 1.00 91.31 198 ASP A O 1
ATOM 1467 N N . GLU A 1 199 ? 18.782 2.069 -13.547 1.00 91.12 199 GLU A N 1
ATOM 1468 C CA . GLU A 1 199 ? 19.052 0.970 -12.609 1.00 91.12 199 GLU A CA 1
ATOM 1469 C C . GLU A 1 199 ? 17.959 -0.115 -12.566 1.00 91.12 199 GLU A C 1
ATOM 1471 O O . GLU A 1 199 ? 18.132 -1.119 -11.856 1.00 91.12 199 GLU A O 1
ATOM 1476 N N . VAL A 1 200 ? 16.867 0.053 -13.320 1.00 96.69 200 VAL A N 1
ATOM 1477 C CA . VAL A 1 200 ? 15.782 -0.932 -13.440 1.00 96.69 200 VAL A CA 1
ATOM 1478 C C . VAL A 1 200 ? 15.591 -1.413 -14.878 1.00 96.69 200 VAL A C 1
ATOM 1480 O O . VAL A 1 200 ? 15.998 -0.760 -15.840 1.00 96.69 200 VAL A O 1
ATOM 1483 N N . TRP A 1 201 ? 14.988 -2.588 -15.013 1.00 97.19 201 TRP A N 1
ATOM 1484 C CA . TRP A 1 201 ? 14.450 -3.111 -16.261 1.00 97.19 201 TRP A CA 1
ATOM 1485 C C . TRP A 1 201 ? 12.940 -2.913 -16.287 1.00 97.19 201 TRP A C 1
ATOM 1487 O O . TRP A 1 201 ? 12.289 -3.091 -15.262 1.00 97.19 201 TRP A O 1
ATOM 1497 N N . MET A 1 202 ? 12.400 -2.600 -17.463 1.00 97.62 202 MET A N 1
ATOM 1498 C CA . MET A 1 202 ? 10.974 -2.697 -17.759 1.00 97.62 202 MET A CA 1
ATOM 1499 C C . MET A 1 202 ? 10.796 -3.835 -18.759 1.00 97.62 202 MET A C 1
ATOM 1501 O O . MET A 1 202 ? 11.445 -3.837 -19.806 1.00 97.62 202 MET A O 1
ATOM 1505 N N . LEU A 1 203 ? 9.994 -4.827 -18.394 1.00 97.94 203 LEU A N 1
ATOM 1506 C CA . LEU A 1 203 ? 9.876 -6.103 -19.089 1.00 97.94 203 LEU A CA 1
ATOM 1507 C C . LEU A 1 203 ? 8.404 -6.453 -19.296 1.00 97.94 203 LEU A C 1
ATOM 1509 O O . LEU A 1 203 ? 7.541 -6.046 -18.513 1.00 97.94 203 LEU A O 1
ATOM 1513 N N . ASP A 1 204 ? 8.143 -7.272 -20.307 1.00 98.06 204 ASP A N 1
ATOM 1514 C CA . ASP A 1 204 ? 6.842 -7.907 -20.480 1.00 98.06 204 ASP A CA 1
ATOM 1515 C C . ASP A 1 204 ? 6.597 -8.951 -19.382 1.00 98.06 204 ASP A C 1
ATOM 1517 O O . ASP A 1 204 ? 7.528 -9.473 -18.748 1.00 98.06 204 ASP A O 1
ATOM 1521 N N . LEU A 1 205 ? 5.321 -9.260 -19.157 1.00 98.56 205 LEU A N 1
ATOM 1522 C CA . LEU A 1 205 ? 4.924 -10.309 -18.228 1.00 98.56 205 LEU A CA 1
ATOM 1523 C C . LEU A 1 205 ? 5.242 -11.700 -18.788 1.00 98.56 205 LEU A C 1
ATOM 1525 O O . LEU A 1 205 ? 5.046 -11.985 -19.969 1.00 98.56 205 LEU A O 1
ATOM 1529 N N . ASN A 1 206 ? 5.685 -12.594 -17.912 1.00 97.94 206 ASN A N 1
ATOM 1530 C CA . ASN A 1 206 ? 5.765 -14.027 -18.163 1.00 97.94 206 ASN A CA 1
ATOM 1531 C C . ASN A 1 206 ? 4.560 -14.761 -17.540 1.00 97.94 206 ASN A C 1
ATOM 1533 O O . ASN A 1 206 ? 3.714 -14.161 -16.879 1.00 97.94 206 ASN A O 1
ATOM 1537 N N . ALA A 1 207 ? 4.488 -16.081 -17.730 1.00 98.19 207 ALA A N 1
ATOM 1538 C CA . ALA A 1 207 ? 3.382 -16.893 -17.218 1.00 98.19 207 ALA A CA 1
ATOM 1539 C C . ALA A 1 207 ? 3.221 -16.819 -15.686 1.00 98.19 207 ALA A C 1
ATOM 1541 O O . ALA A 1 207 ? 2.104 -16.691 -15.202 1.00 98.19 207 ALA A O 1
ATOM 1542 N N . ALA A 1 208 ? 4.321 -16.828 -14.925 1.00 98.19 208 ALA A N 1
ATOM 1543 C CA . ALA A 1 208 ? 4.263 -16.751 -13.465 1.00 98.19 208 ALA A CA 1
ATOM 1544 C C . ALA A 1 208 ? 3.759 -15.383 -12.976 1.00 98.19 208 ALA A C 1
ATOM 1546 O O . ALA A 1 208 ? 3.035 -15.308 -11.984 1.00 98.19 208 ALA A O 1
ATOM 1547 N N . ASP A 1 209 ? 4.110 -14.307 -13.686 1.00 98.56 209 ASP A N 1
ATOM 1548 C CA . ASP A 1 209 ? 3.599 -12.967 -13.401 1.00 98.56 209 ASP A CA 1
ATOM 1549 C C . ASP A 1 209 ? 2.079 -12.901 -13.644 1.00 98.56 209 ASP A C 1
ATOM 1551 O O . ASP A 1 209 ? 1.331 -12.373 -12.819 1.00 98.56 209 ASP A O 1
ATOM 1555 N N . ILE A 1 210 ? 1.615 -13.479 -14.759 1.00 98.56 210 ILE A N 1
ATOM 1556 C CA . ILE A 1 210 ? 0.190 -13.557 -15.113 1.00 98.56 210 ILE A CA 1
ATOM 1557 C C . ILE A 1 210 ? -0.581 -14.380 -14.079 1.00 98.56 210 ILE A C 1
ATOM 1559 O O . ILE A 1 210 ? -1.650 -13.952 -13.646 1.00 98.56 210 ILE A O 1
ATOM 1563 N N . ASP A 1 211 ? -0.044 -15.520 -13.644 1.00 98.56 211 ASP A N 1
ATOM 1564 C CA . ASP A 1 211 ? -0.666 -16.361 -12.617 1.00 98.56 211 ASP A CA 1
ATOM 1565 C C . ASP A 1 211 ? -0.785 -15.610 -11.282 1.00 98.56 211 ASP A C 1
ATOM 1567 O O . ASP A 1 211 ? -1.844 -15.627 -10.645 1.00 98.56 211 ASP A O 1
ATOM 1571 N N . PHE A 1 212 ? 0.269 -14.888 -10.881 1.00 98.50 212 PHE A N 1
ATOM 1572 C CA . PHE A 1 212 ? 0.263 -14.056 -9.676 1.00 98.50 212 PHE A CA 1
ATOM 1573 C C . PHE A 1 212 ? -0.820 -12.969 -9.739 1.00 98.50 212 PHE A C 1
ATOM 1575 O O . PHE A 1 212 ? -1.622 -12.837 -8.808 1.00 98.50 212 PHE A O 1
ATOM 1582 N N . LEU A 1 213 ? -0.883 -12.212 -10.839 1.00 98.75 213 LEU A N 1
ATOM 1583 C CA . LEU A 1 213 ? -1.882 -11.154 -11.013 1.00 98.75 213 LEU A CA 1
ATOM 1584 C C . LEU A 1 213 ? -3.303 -11.725 -11.111 1.00 98.75 213 LEU A C 1
ATOM 1586 O O . LEU A 1 213 ? -4.213 -11.194 -10.477 1.00 98.75 213 LEU A O 1
ATOM 1590 N N . SER A 1 214 ? -3.494 -12.833 -11.831 1.00 98.50 214 SER A N 1
ATOM 1591 C CA . SER A 1 214 ? -4.794 -13.506 -11.978 1.00 98.50 214 SER A CA 1
ATOM 1592 C C . SER A 1 214 ? -5.354 -13.989 -10.641 1.00 98.50 214 SER A C 1
ATOM 1594 O O . SER A 1 214 ? -6.560 -13.907 -10.411 1.00 98.50 214 SER A O 1
ATOM 1596 N N . ALA A 1 215 ? -4.489 -14.460 -9.739 1.00 98.31 215 ALA A N 1
ATOM 1597 C CA . ALA A 1 215 ? -4.887 -14.868 -8.397 1.00 98.31 215 ALA A CA 1
ATOM 1598 C C . ALA A 1 215 ? -5.146 -13.670 -7.466 1.00 98.31 215 ALA A C 1
ATOM 1600 O O . ALA A 1 215 ? -6.086 -13.693 -6.668 1.00 98.31 215 ALA A O 1
ATOM 1601 N N . GLY A 1 216 ? -4.316 -12.626 -7.547 1.00 98.50 216 GLY A N 1
ATOM 1602 C CA . GLY A 1 216 ? -4.367 -11.496 -6.618 1.00 98.50 216 GLY A CA 1
ATOM 1603 C C . GLY A 1 216 ? -5.422 -10.437 -6.950 1.00 98.50 216 GLY A C 1
ATOM 1604 O O . GLY A 1 216 ? -6.063 -9.921 -6.033 1.00 98.50 216 GLY A O 1
ATOM 1605 N N . LEU A 1 217 ? -5.665 -10.143 -8.233 1.00 98.75 217 LEU A N 1
ATOM 1606 C CA . LEU A 1 217 ? -6.605 -9.098 -8.665 1.00 98.75 217 LEU A CA 1
ATOM 1607 C C . LEU A 1 217 ? -8.037 -9.303 -8.132 1.00 98.75 217 LEU A C 1
ATOM 1609 O O . LEU A 1 217 ? -8.589 -8.342 -7.591 1.00 98.75 217 LEU A O 1
ATOM 1613 N N . PRO A 1 218 ? -8.647 -10.508 -8.186 1.00 98.69 218 PRO A N 1
ATOM 1614 C CA . PRO A 1 218 ? -9.974 -10.725 -7.604 1.00 98.69 218 PRO A CA 1
ATOM 1615 C C . PRO A 1 218 ? -10.016 -10.454 -6.095 1.00 98.69 218 PRO A C 1
ATOM 1617 O O . PRO A 1 218 ? -10.980 -9.878 -5.592 1.00 98.69 218 PRO A O 1
ATOM 1620 N N . VAL A 1 219 ? -8.964 -10.840 -5.362 1.00 98.56 219 VAL A N 1
ATOM 1621 C CA . VAL A 1 219 ? -8.867 -10.625 -3.908 1.00 98.56 219 VAL A CA 1
ATOM 1622 C C . VAL A 1 219 ? -8.729 -9.140 -3.595 1.00 98.56 219 VAL A C 1
ATOM 1624 O O . VAL A 1 219 ? -9.434 -8.624 -2.727 1.00 98.56 219 VAL A O 1
ATOM 1627 N N . PHE A 1 220 ? -7.849 -8.447 -4.317 1.00 98.81 220 PHE A N 1
ATOM 1628 C CA . PHE A 1 220 ? -7.654 -7.011 -4.186 1.00 98.81 220 PHE A CA 1
ATOM 1629 C C . PHE A 1 220 ? -8.964 -6.255 -4.435 1.00 98.81 220 PHE A C 1
ATOM 1631 O O . PHE A 1 220 ? -9.434 -5.548 -3.543 1.00 98.81 220 PHE A O 1
ATOM 1638 N N . LEU A 1 221 ? -9.592 -6.462 -5.598 1.00 98.75 221 LEU A N 1
ATOM 1639 C CA . LEU A 1 221 ? -10.804 -5.745 -6.006 1.00 98.75 221 LEU A CA 1
ATOM 1640 C C . LEU A 1 221 ? -11.985 -5.996 -5.070 1.00 98.75 221 LEU A C 1
ATOM 1642 O O . LEU A 1 221 ? -12.707 -5.051 -4.754 1.00 98.75 221 LEU A O 1
ATOM 1646 N N . LYS A 1 222 ? -12.150 -7.228 -4.580 1.00 98.62 222 LYS A N 1
ATOM 1647 C CA . LYS A 1 222 ? -13.191 -7.555 -3.604 1.00 98.62 222 LYS A CA 1
ATOM 1648 C C . LYS A 1 222 ? -12.993 -6.804 -2.288 1.00 98.62 222 LYS A C 1
ATOM 1650 O O . LYS A 1 222 ? -13.955 -6.282 -1.731 1.00 98.62 222 LYS A O 1
ATOM 1655 N N . ASN A 1 223 ? -11.757 -6.724 -1.790 1.00 98.31 223 ASN A N 1
ATOM 1656 C CA . ASN A 1 223 ? -11.454 -6.036 -0.531 1.00 98.31 223 ASN A CA 1
ATOM 1657 C C . ASN A 1 223 ? -11.706 -4.524 -0.603 1.00 98.31 223 ASN A C 1
ATOM 1659 O O . ASN A 1 223 ? -12.156 -3.931 0.376 1.00 98.31 223 ASN A O 1
ATOM 1663 N N . ILE A 1 224 ? -11.452 -3.904 -1.757 1.00 98.50 224 ILE A N 1
ATOM 1664 C CA . ILE A 1 224 ? -11.721 -2.474 -1.971 1.00 98.50 224 ILE A CA 1
ATOM 1665 C C . ILE A 1 224 ? -13.128 -2.184 -2.523 1.00 98.50 224 ILE A C 1
ATOM 1667 O O . ILE A 1 224 ? -13.451 -1.022 -2.771 1.00 98.50 224 ILE A O 1
ATOM 1671 N N . GLU A 1 225 ? -13.960 -3.214 -2.716 1.00 98.38 225 GLU A N 1
ATOM 1672 C CA . GLU A 1 225 ? -15.321 -3.125 -3.271 1.00 98.38 225 GLU A CA 1
ATOM 1673 C C . GLU A 1 225 ? -15.338 -2.482 -4.673 1.00 98.38 225 GLU A C 1
ATOM 1675 O O . GLU A 1 225 ? -16.033 -1.492 -4.940 1.00 98.38 225 GLU A O 1
ATOM 1680 N N . ARG A 1 226 ? -14.498 -2.999 -5.577 1.00 98.12 226 ARG A N 1
ATOM 1681 C CA . ARG A 1 226 ? -14.309 -2.508 -6.955 1.00 98.12 226 ARG A CA 1
ATOM 1682 C C . ARG A 1 226 ? -14.267 -3.635 -7.994 1.00 98.12 226 ARG A C 1
ATOM 1684 O O . ARG A 1 226 ? -13.629 -3.491 -9.034 1.00 98.12 226 ARG A O 1
ATOM 1691 N N . ASP A 1 227 ? -14.997 -4.724 -7.758 1.00 97.94 227 ASP A N 1
ATOM 1692 C CA . ASP A 1 227 ? -15.045 -5.933 -8.603 1.00 97.94 227 ASP A CA 1
ATOM 1693 C C . ASP A 1 227 ? -15.330 -5.652 -10.089 1.00 97.94 227 ASP A C 1
ATOM 1695 O O . ASP A 1 227 ? -14.862 -6.376 -10.964 1.00 97.94 227 ASP A O 1
ATOM 1699 N N . LYS A 1 228 ? -16.039 -4.555 -10.388 1.00 98.25 228 LYS A N 1
ATOM 1700 C CA . LYS A 1 228 ? -16.371 -4.118 -11.754 1.00 98.25 228 LYS A CA 1
ATOM 1701 C C . LYS A 1 228 ? -15.159 -3.929 -12.680 1.00 98.25 228 LYS A C 1
ATOM 1703 O O . LYS A 1 228 ? -15.338 -3.955 -13.890 1.00 98.25 228 LYS A O 1
ATOM 1708 N N . TYR A 1 229 ? -13.954 -3.719 -12.142 1.00 98.31 229 TYR A N 1
ATOM 1709 C CA . TYR A 1 229 ? -12.745 -3.530 -12.953 1.00 98.31 229 TYR A CA 1
ATOM 1710 C C . TYR A 1 229 ? -12.025 -4.840 -13.298 1.00 98.31 229 TYR A C 1
ATOM 1712 O O . TYR A 1 229 ? -11.021 -4.797 -14.003 1.00 98.31 229 TYR A O 1
ATOM 1720 N N . LEU A 1 230 ? -12.495 -6.001 -12.828 1.00 98.50 230 LEU A N 1
ATOM 1721 C CA . LEU A 1 230 ? -11.767 -7.262 -13.004 1.00 98.50 230 LEU A CA 1
ATOM 1722 C C . LEU A 1 230 ? -11.551 -7.619 -14.480 1.00 98.50 230 LEU A C 1
ATOM 1724 O O . LEU A 1 230 ? -10.441 -7.972 -14.867 1.00 98.50 230 LEU A O 1
ATOM 1728 N N . GLU A 1 231 ? -12.586 -7.481 -15.309 1.00 97.94 231 GLU A N 1
ATOM 1729 C CA . GLU A 1 231 ? -12.494 -7.746 -16.751 1.00 97.94 231 GLU A CA 1
ATOM 1730 C C . GLU A 1 231 ? -11.446 -6.844 -17.418 1.00 97.94 231 GLU A C 1
ATOM 1732 O O . GLU A 1 231 ? -10.577 -7.322 -18.137 1.00 97.94 231 GLU A O 1
ATOM 1737 N N . GLN A 1 232 ? -11.445 -5.549 -17.091 1.00 97.38 232 GLN A N 1
ATOM 1738 C CA . GLN A 1 232 ? -10.458 -4.602 -17.612 1.00 97.38 232 GLN A CA 1
ATOM 1739 C C . GLN A 1 232 ? -9.031 -4.919 -17.137 1.00 97.38 232 GLN A C 1
ATOM 1741 O O . GLN A 1 232 ? -8.081 -4.801 -17.908 1.00 97.38 232 GLN A O 1
ATOM 1746 N N . LEU A 1 233 ? -8.856 -5.291 -15.867 1.00 98.12 233 LEU A N 1
ATOM 1747 C CA . LEU A 1 233 ? -7.531 -5.527 -15.284 1.00 98.12 233 LEU A CA 1
ATOM 1748 C C . LEU A 1 233 ? -6.930 -6.885 -15.660 1.00 98.12 233 LEU A C 1
ATOM 1750 O O . LEU A 1 233 ? -5.725 -7.063 -15.495 1.00 98.12 233 LEU A O 1
ATOM 1754 N N . THR A 1 234 ? -7.735 -7.806 -16.192 1.00 97.94 234 THR A N 1
ATOM 1755 C CA . THR A 1 234 ? -7.279 -9.118 -16.684 1.00 97.94 234 THR A CA 1
ATOM 1756 C C . THR A 1 234 ? -6.837 -9.102 -18.150 1.00 97.94 234 THR A C 1
ATOM 1758 O O . THR A 1 234 ? -6.356 -10.116 -18.653 1.00 97.94 234 THR A O 1
ATOM 1761 N N . ASP A 1 235 ? -6.892 -7.948 -18.826 1.00 97.50 235 ASP A N 1
ATOM 1762 C CA . ASP A 1 235 ? -6.155 -7.742 -20.075 1.00 97.50 235 ASP A CA 1
ATOM 1763 C C . ASP A 1 235 ? -4.662 -7.511 -19.787 1.00 97.50 235 ASP A C 1
ATOM 1765 O O . ASP A 1 235 ? -4.167 -6.382 -19.703 1.00 97.50 235 ASP A O 1
ATOM 1769 N N . PHE A 1 236 ? -3.930 -8.614 -19.626 1.00 98.12 236 PHE A N 1
ATOM 1770 C CA . PHE A 1 236 ? -2.504 -8.610 -19.295 1.00 98.12 236 PHE A CA 1
ATOM 1771 C C . PHE A 1 236 ? -1.599 -8.031 -20.389 1.00 98.12 236 PHE A C 1
ATOM 1773 O O . PHE A 1 236 ? -0.441 -7.737 -20.106 1.00 98.12 236 PHE A O 1
ATOM 1780 N N . SER A 1 237 ? -2.110 -7.790 -21.603 1.00 96.88 237 SER A N 1
ATOM 1781 C CA . SER A 1 237 ? -1.344 -7.108 -22.657 1.00 96.88 237 SER A CA 1
ATOM 1782 C C . SER A 1 237 ? -1.058 -5.636 -22.333 1.00 96.88 237 SER A C 1
ATOM 1784 O O . SER A 1 237 ? -0.135 -5.046 -22.889 1.00 96.88 237 SER A O 1
ATOM 1786 N N . GLN A 1 238 ? -1.824 -5.049 -21.408 1.00 96.88 238 GLN A N 1
ATOM 1787 C CA . GLN A 1 238 ? -1.656 -3.667 -20.946 1.00 96.88 238 GLN A CA 1
ATOM 1788 C C . GLN A 1 238 ? -0.695 -3.537 -19.758 1.00 96.88 238 GLN A C 1
ATOM 1790 O O . GLN A 1 238 ? -0.516 -2.434 -19.232 1.00 96.88 238 GLN A O 1
ATOM 1795 N N . TRP A 1 239 ? -0.128 -4.652 -19.295 1.00 98.50 239 TRP A N 1
ATOM 1796 C CA . TRP A 1 239 ? 0.715 -4.703 -18.111 1.00 98.50 239 TRP A CA 1
ATOM 1797 C C . TRP A 1 239 ? 2.180 -4.904 -18.465 1.00 98.50 239 TRP A C 1
ATOM 1799 O O . TRP A 1 239 ? 2.540 -5.637 -19.382 1.00 98.50 239 TRP A O 1
ATOM 1809 N N . GLN A 1 240 ? 3.033 -4.294 -17.655 1.00 98.38 240 GLN A N 1
ATOM 1810 C CA . GLN A 1 240 ? 4.474 -4.487 -17.677 1.00 98.38 240 GLN A CA 1
ATOM 1811 C C . GLN A 1 240 ? 4.960 -4.721 -16.249 1.00 98.38 240 GLN A C 1
ATOM 1813 O O . GLN A 1 240 ? 4.263 -4.414 -15.272 1.00 98.38 240 GLN A O 1
ATOM 1818 N N . LYS A 1 241 ? 6.174 -5.251 -16.112 1.00 98.19 241 LYS A N 1
ATOM 1819 C CA . LYS A 1 241 ? 6.852 -5.344 -14.820 1.00 98.19 241 LYS A CA 1
ATOM 1820 C C . LYS A 1 241 ? 8.145 -4.553 -14.812 1.00 98.19 241 LYS A C 1
ATOM 1822 O O . LYS A 1 241 ? 8.904 -4.559 -15.780 1.00 98.19 241 LYS A O 1
ATOM 1827 N N . VAL A 1 242 ? 8.409 -3.914 -13.683 1.00 98.50 242 VAL A N 1
ATOM 1828 C CA . VAL A 1 242 ? 9.654 -3.215 -13.390 1.00 98.50 242 VAL A CA 1
ATOM 1829 C C . VAL A 1 242 ? 10.414 -3.993 -12.324 1.00 98.50 242 VAL A C 1
ATOM 1831 O O . VAL A 1 242 ? 9.871 -4.302 -11.260 1.00 98.50 242 VAL A O 1
ATOM 1834 N N . THR A 1 243 ? 11.675 -4.314 -12.603 1.00 97.56 243 THR A N 1
ATOM 1835 C CA . THR A 1 243 ? 12.555 -5.056 -11.689 1.00 97.56 243 THR A CA 1
ATOM 1836 C C . THR A 1 243 ? 13.917 -4.389 -11.583 1.00 97.56 243 THR A C 1
ATOM 1838 O O . THR A 1 243 ? 14.422 -3.818 -12.549 1.00 97.56 243 THR A O 1
ATOM 1841 N N . ALA A 1 244 ? 14.560 -4.498 -10.424 1.00 95.62 244 ALA A N 1
ATOM 1842 C CA . ALA A 1 244 ? 15.937 -4.051 -10.254 1.00 95.62 244 ALA A CA 1
ATOM 1843 C C . ALA A 1 244 ? 16.893 -4.807 -11.193 1.00 95.62 244 ALA A C 1
ATOM 1845 O O . ALA A 1 244 ? 16.808 -6.029 -11.318 1.00 95.62 244 ALA A O 1
ATOM 1846 N N . LYS A 1 245 ? 17.842 -4.090 -11.806 1.00 94.06 245 LYS A N 1
ATOM 1847 C CA . LYS A 1 245 ? 19.036 -4.723 -12.385 1.00 94.06 245 LYS A CA 1
ATOM 1848 C C . LYS A 1 245 ? 19.837 -5.407 -11.280 1.00 94.06 245 LYS A C 1
ATOM 1850 O O . LYS A 1 245 ? 19.892 -4.897 -10.162 1.00 94.06 245 LYS A O 1
ATOM 1855 N N . SER A 1 246 ? 20.492 -6.510 -11.599 1.00 89.69 246 SER A N 1
ATOM 1856 C CA . SER A 1 246 ? 21.400 -7.208 -10.690 1.00 89.69 246 SER A CA 1
ATOM 1857 C C . SER A 1 246 ? 22.607 -6.348 -10.297 1.00 89.69 246 SER A C 1
ATOM 1859 O O . SER A 1 246 ? 22.995 -5.400 -10.989 1.00 89.69 246 SER A O 1
ATOM 1861 N N . ASP A 1 247 ? 23.258 -6.710 -9.191 1.00 85.00 247 ASP A N 1
ATOM 1862 C CA . ASP A 1 247 ? 24.470 -6.028 -8.728 1.00 85.00 247 ASP A CA 1
ATOM 1863 C C . ASP A 1 247 ? 25.631 -6.126 -9.726 1.00 85.00 247 ASP A C 1
ATOM 1865 O O . ASP A 1 247 ? 26.473 -5.230 -9.801 1.00 85.00 247 ASP A O 1
ATOM 1869 N N . GLU A 1 248 ? 25.703 -7.200 -10.512 1.00 85.75 248 GLU A N 1
ATOM 1870 C CA . GLU A 1 248 ? 26.698 -7.344 -11.575 1.00 85.75 248 GLU A CA 1
ATOM 1871 C C . GLU A 1 248 ? 26.457 -6.344 -12.712 1.00 85.75 248 GLU A C 1
ATOM 1873 O O . GLU A 1 248 ? 27.355 -5.562 -13.033 1.00 85.75 248 GLU A O 1
ATOM 1878 N N . GLU A 1 249 ? 25.231 -6.284 -13.239 1.00 86.94 249 GLU A N 1
ATOM 1879 C CA . GLU A 1 249 ? 24.840 -5.323 -14.281 1.00 86.94 249 GLU A CA 1
ATOM 1880 C C . GLU A 1 249 ? 25.079 -3.875 -13.832 1.00 86.94 249 GLU A C 1
ATOM 1882 O O . GLU A 1 249 ? 25.547 -3.028 -14.600 1.00 86.94 249 GLU A O 1
ATOM 1887 N N . ARG A 1 250 ? 24.815 -3.585 -12.556 1.00 80.94 250 ARG A N 1
ATOM 1888 C CA . ARG A 1 250 ? 25.081 -2.269 -11.967 1.00 80.94 250 ARG A CA 1
ATOM 1889 C C . ARG A 1 250 ? 26.559 -1.974 -11.864 1.00 80.94 250 ARG A C 1
ATOM 1891 O O . ARG A 1 250 ? 26.963 -0.866 -12.207 1.00 80.94 250 ARG A O 1
ATOM 1898 N N . ARG A 1 251 ? 27.374 -2.925 -11.401 1.00 79.88 251 ARG A N 1
ATOM 1899 C CA . ARG A 1 251 ? 28.825 -2.729 -11.251 1.00 79.88 251 ARG A CA 1
ATOM 1900 C C . ARG A 1 251 ? 29.503 -2.457 -12.585 1.00 79.88 251 ARG A C 1
ATOM 1902 O O . ARG A 1 251 ? 30.296 -1.522 -12.649 1.00 79.88 251 ARG A O 1
ATOM 1909 N N . LEU A 1 252 ? 29.124 -3.179 -13.641 1.00 78.62 252 LEU A N 1
ATOM 1910 C CA . LEU A 1 252 ? 29.596 -2.914 -15.006 1.00 78.62 252 LEU A CA 1
ATOM 1911 C C . LEU A 1 252 ? 29.305 -1.470 -15.437 1.00 78.62 252 LEU A C 1
ATOM 1913 O O . LEU A 1 252 ? 30.115 -0.823 -16.102 1.00 78.62 252 LEU A O 1
ATOM 1917 N N . ARG A 1 253 ? 28.170 -0.919 -15.002 1.00 70.31 253 ARG A N 1
ATOM 1918 C CA . ARG A 1 253 ? 27.813 0.477 -15.260 1.00 70.31 253 ARG A CA 1
ATOM 1919 C C . ARG A 1 253 ? 28.515 1.468 -14.338 1.00 70.31 253 ARG A C 1
ATOM 1921 O O . ARG A 1 253 ? 28.909 2.540 -14.787 1.00 70.31 253 ARG A O 1
ATOM 1928 N N . HIS A 1 254 ? 28.713 1.122 -13.071 1.00 65.38 254 HIS A N 1
ATOM 1929 C CA . HIS A 1 254 ? 29.472 1.939 -12.127 1.00 65.38 254 HIS A CA 1
ATOM 1930 C C . HIS A 1 254 ? 30.932 2.104 -12.550 1.00 65.38 254 HIS A C 1
ATOM 1932 O O . HIS A 1 254 ? 31.462 3.197 -12.385 1.00 65.38 254 HIS A O 1
ATOM 1938 N N . SER A 1 255 ? 31.559 1.090 -13.157 1.00 62.66 255 SER A N 1
ATOM 1939 C CA . SER A 1 255 ? 32.903 1.236 -13.736 1.00 62.66 255 SER A CA 1
ATOM 1940 C C . SER A 1 255 ? 32.971 2.225 -14.904 1.00 62.66 255 SER A C 1
ATOM 1942 O O . SER A 1 255 ? 34.060 2.664 -15.251 1.00 62.66 255 SER A O 1
ATOM 1944 N N . MET A 1 256 ? 31.828 2.599 -15.489 1.00 69.31 256 MET A N 1
ATOM 1945 C CA . MET A 1 256 ? 31.735 3.636 -16.522 1.00 69.31 256 MET A CA 1
ATOM 1946 C C . MET A 1 256 ? 31.435 5.031 -15.949 1.00 69.31 256 MET A C 1
ATOM 1948 O O . MET A 1 256 ? 31.432 6.005 -16.699 1.00 69.31 256 MET A O 1
ATOM 1952 N N . ARG A 1 257 ? 31.153 5.158 -14.641 1.00 73.25 257 ARG A N 1
ATOM 1953 C CA . ARG A 1 257 ? 30.935 6.465 -14.004 1.00 73.25 257 ARG A CA 1
ATOM 1954 C C . ARG A 1 257 ? 32.279 7.140 -13.719 1.00 73.25 257 ARG A C 1
ATOM 1956 O O . ARG A 1 257 ? 33.218 6.451 -13.318 1.00 73.25 257 ARG A O 1
ATOM 1963 N N . PRO A 1 258 ? 32.365 8.477 -13.850 1.00 78.94 258 PRO A N 1
ATOM 1964 C CA . PRO A 1 258 ? 33.552 9.198 -13.422 1.00 78.94 258 PRO A CA 1
ATOM 1965 C C . PRO A 1 258 ? 33.815 8.925 -11.939 1.00 78.94 258 PRO A C 1
ATOM 1967 O O . PRO A 1 258 ? 32.899 8.904 -11.111 1.00 78.94 258 PRO A O 1
ATOM 1970 N N . THR A 1 259 ? 35.082 8.730 -11.595 1.00 84.75 259 THR A N 1
ATOM 1971 C CA . THR A 1 259 ? 35.538 8.674 -10.207 1.00 84.75 259 THR A CA 1
ATOM 1972 C C . THR A 1 259 ? 35.131 9.950 -9.466 1.00 84.75 259 THR A C 1
ATOM 1974 O O . THR A 1 259 ? 34.964 11.009 -10.070 1.00 84.75 259 THR A O 1
ATOM 1977 N N . MET A 1 260 ? 35.050 9.908 -8.131 1.00 82.81 260 MET A N 1
ATOM 1978 C CA . MET A 1 260 ? 34.765 11.114 -7.333 1.00 82.81 260 MET A CA 1
ATOM 1979 C C . MET A 1 260 ? 35.722 12.275 -7.648 1.00 82.81 260 MET A C 1
ATOM 1981 O O . MET A 1 260 ? 35.331 13.440 -7.586 1.00 82.81 260 MET A O 1
ATOM 1985 N N . ARG A 1 261 ? 36.972 11.965 -8.020 1.00 84.31 261 ARG A N 1
ATOM 1986 C CA . ARG A 1 261 ? 37.951 12.958 -8.467 1.00 84.31 261 ARG A CA 1
ATOM 1987 C C . ARG A 1 261 ? 37.571 13.560 -9.821 1.00 84.31 261 ARG A C 1
ATOM 1989 O O . ARG A 1 261 ? 37.582 14.779 -9.943 1.00 84.31 261 ARG A O 1
ATOM 1996 N N . GLU A 1 262 ? 37.243 12.736 -10.811 1.00 85.38 262 GLU A N 1
ATOM 1997 C CA . GLU A 1 262 ? 36.832 13.196 -12.146 1.00 85.38 262 GLU A CA 1
ATOM 1998 C C . GLU A 1 262 ? 35.523 13.980 -12.090 1.00 85.38 262 GLU A C 1
ATOM 2000 O O . GLU A 1 262 ? 35.446 15.060 -12.663 1.00 85.38 262 GLU A O 1
ATOM 2005 N N . PHE A 1 263 ? 34.533 13.502 -11.335 1.00 83.69 263 PHE A N 1
ATOM 2006 C CA . PHE A 1 263 ? 33.278 14.219 -11.129 1.00 83.69 263 PHE A CA 1
ATOM 2007 C C . PHE A 1 263 ? 33.518 15.589 -10.487 1.00 83.69 263 PHE A C 1
ATOM 2009 O O . PHE A 1 263 ? 33.001 16.596 -10.966 1.00 83.69 263 PHE A O 1
ATOM 2016 N N . ARG A 1 264 ? 34.356 15.658 -9.441 1.00 81.62 264 ARG A N 1
ATOM 2017 C CA . ARG A 1 264 ? 34.713 16.930 -8.797 1.00 81.62 264 ARG A CA 1
ATOM 2018 C C . ARG A 1 264 ? 35.366 17.904 -9.781 1.00 81.62 264 ARG A C 1
ATOM 2020 O O . ARG A 1 264 ? 35.017 19.077 -9.773 1.00 81.62 264 ARG A O 1
ATOM 2027 N N . LEU A 1 265 ? 36.328 17.442 -10.578 1.00 81.12 265 LEU A N 1
ATOM 2028 C CA . LEU A 1 265 ? 37.111 18.308 -11.466 1.00 81.12 265 LEU A CA 1
ATOM 2029 C C . LEU A 1 265 ? 36.342 18.734 -12.721 1.00 81.12 265 LEU A C 1
ATOM 2031 O O . LEU A 1 265 ? 36.491 19.872 -13.151 1.00 81.12 265 LEU A O 1
ATOM 2035 N N . ASN A 1 266 ? 35.533 17.837 -13.285 1.00 80.06 266 ASN A N 1
ATOM 2036 C CA . ASN A 1 266 ? 34.988 17.996 -14.634 1.00 80.06 266 ASN A CA 1
ATOM 2037 C C . ASN A 1 266 ? 33.480 18.261 -14.666 1.00 80.06 266 ASN A C 1
ATOM 2039 O O . ASN A 1 266 ? 32.980 18.702 -15.693 1.00 80.06 266 ASN A O 1
ATOM 2043 N N . THR A 1 267 ? 32.752 17.971 -13.586 1.00 75.88 267 THR A N 1
ATOM 2044 C CA . THR A 1 267 ? 31.293 18.157 -13.526 1.00 75.88 267 THR A CA 1
ATOM 2045 C C . THR A 1 267 ? 30.926 19.151 -12.435 1.00 75.88 267 THR A C 1
ATOM 2047 O O . THR A 1 267 ? 30.416 20.221 -12.734 1.00 75.88 267 THR A O 1
ATOM 2050 N N . TRP A 1 268 ? 31.279 18.865 -11.175 1.00 70.06 268 TRP A N 1
ATOM 2051 C CA . TRP A 1 268 ? 30.930 19.728 -10.040 1.00 70.06 268 TRP A CA 1
ATOM 2052 C C . TRP A 1 268 ? 31.470 21.150 -10.217 1.00 70.06 268 TRP A C 1
ATOM 2054 O O . TRP A 1 268 ? 30.741 22.110 -10.012 1.00 70.06 268 TRP A O 1
ATOM 2064 N N . VAL A 1 269 ? 32.755 21.306 -10.550 1.00 66.50 269 VAL A N 1
ATOM 2065 C CA . VAL A 1 269 ? 33.395 22.632 -10.655 1.00 66.50 269 VAL A CA 1
ATOM 2066 C C . VAL A 1 269 ? 33.134 23.303 -12.007 1.00 66.50 269 VAL A C 1
ATOM 2068 O O . VAL A 1 269 ? 33.111 24.529 -12.065 1.00 66.50 269 VAL A O 1
ATOM 2071 N N . ALA A 1 270 ? 32.926 22.529 -13.076 1.00 62.50 270 ALA A N 1
ATOM 2072 C CA . ALA A 1 270 ? 32.708 23.065 -14.420 1.00 62.50 270 ALA A CA 1
ATOM 2073 C C . ALA A 1 270 ? 31.385 23.843 -14.532 1.00 62.50 270 ALA A C 1
ATOM 2075 O O . ALA A 1 270 ? 31.373 24.911 -15.135 1.00 62.50 270 ALA A O 1
ATOM 2076 N N . ASP A 1 271 ? 30.334 23.387 -13.843 1.00 59.16 271 ASP A N 1
ATOM 2077 C CA . ASP A 1 271 ? 29.055 24.107 -13.707 1.00 59.16 271 ASP A CA 1
ATOM 2078 C C . ASP A 1 271 ? 29.092 25.148 -12.560 1.00 59.16 271 ASP A C 1
ATOM 2080 O O . ASP A 1 271 ? 28.074 25.523 -11.989 1.00 59.16 271 ASP A O 1
ATOM 2084 N N . GLY A 1 272 ? 30.295 25.590 -12.165 1.00 60.56 272 GLY A N 1
ATOM 2085 C CA . GLY A 1 272 ? 30.560 26.617 -11.150 1.00 60.56 272 GLY A CA 1
ATOM 2086 C C . GLY A 1 272 ? 30.388 26.184 -9.682 1.00 60.56 272 GLY A C 1
ATOM 2087 O O . GLY A 1 272 ? 30.614 26.973 -8.760 1.00 60.56 272 GLY A O 1
ATOM 2088 N N . GLY A 1 273 ? 30.086 24.915 -9.415 1.00 62.97 273 GLY A N 1
ATOM 2089 C CA . GLY A 1 273 ? 29.978 24.374 -8.058 1.00 62.97 273 GLY A CA 1
ATOM 2090 C C . GLY A 1 273 ? 28.823 24.975 -7.257 1.00 62.97 273 GLY A C 1
ATOM 2091 O O . GLY A 1 273 ? 27.808 25.372 -7.808 1.00 62.97 273 GLY A O 1
ATOM 2092 N N . ILE A 1 274 ? 28.966 25.061 -5.928 1.00 60.00 274 ILE A N 1
ATOM 2093 C CA . ILE A 1 274 ? 27.899 25.581 -5.044 1.00 60.00 274 ILE A CA 1
ATOM 2094 C C . ILE A 1 274 ? 27.650 27.098 -5.220 1.00 60.00 274 ILE A C 1
ATOM 2096 O O . ILE A 1 274 ? 26.735 27.645 -4.612 1.00 60.00 274 ILE A O 1
ATOM 2100 N N . PHE A 1 275 ? 28.481 27.766 -6.029 1.00 62.75 275 PHE A N 1
ATOM 2101 C CA . PHE A 1 275 ? 28.432 29.198 -6.339 1.00 62.75 275 PHE A CA 1
ATOM 2102 C C . PHE A 1 275 ? 28.428 29.467 -7.856 1.00 62.75 275 PHE A C 1
ATOM 2104 O O . PHE A 1 275 ? 28.708 30.587 -8.282 1.00 62.75 275 PHE A O 1
ATOM 2111 N N . GLY A 1 276 ? 28.156 28.441 -8.665 1.00 60.62 276 GLY A N 1
ATOM 2112 C CA . GLY A 1 276 ? 28.013 28.559 -10.111 1.00 60.62 276 GLY A CA 1
ATOM 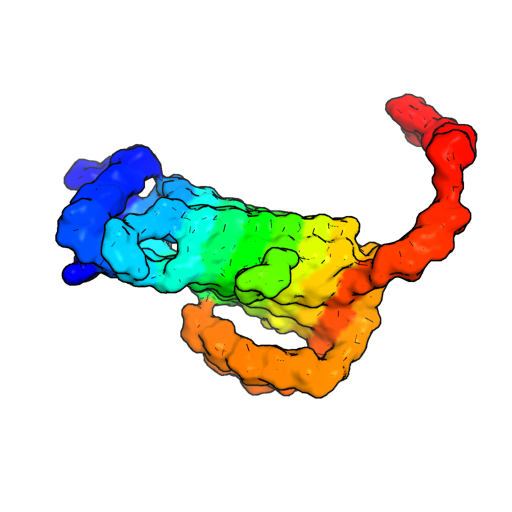2113 C C . GLY A 1 276 ? 26.657 29.143 -10.447 1.00 60.62 276 GLY A C 1
ATOM 2114 O O . GLY A 1 276 ? 25.660 28.672 -9.908 1.00 60.62 276 GLY A O 1
ATOM 2115 N N . GLY A 1 277 ? 26.646 30.209 -11.248 1.00 51.53 277 GLY A N 1
ATOM 2116 C CA . GLY A 1 277 ? 25.424 30.897 -11.675 1.00 51.53 277 GLY A CA 1
ATOM 2117 C C . GLY A 1 277 ? 24.513 30.044 -12.544 1.00 51.53 277 GLY A C 1
ATOM 2118 O O . GLY A 1 277 ? 25.035 29.155 -13.249 1.00 51.53 277 GLY A O 1
#

pLDDT: mean 94.1, std 8.65, range [51.53, 98.94]

Sequence (277 aa):
MTAKISGFNDSNIRISTQELLQQIYVALDKGETDFEILSSGHHDIGGPFWSVEGKPLKFRVKNPGQRVGAFGLAGNQIIVEGSTPADAGWLNAGAELIIKGDSGDTTAHCAASGKIFVAGQVGTRSGSLMKHDPAFPAPELWVLKNTGSFSFEFMGGGTAIVCGIDCEERDSVLGERSCMGMVGGTVYVRGPVRNLPDEVWMLDLNAADIDFLSAGLPVFLKNIERDKYLEQLTDFSQWQKVTAKSDEERRLRHSMRPTMREFRLNTWVADGGIFGG